Protein AF-A0A9W7YCB4-F1 (afdb_monomer_lite)

pLDDT: mean 79.57, std 17.49, range [31.25, 96.56]

Foldseek 3Di:
DDDDDDDPPVPPVVVVVVVVVVVVVVVVVVVVVVVVVVVVVVVVLVVVLLVLLVVLQCVLLVCVLVVLVVLLVVLPPDPDFFDPAADPSLVSSCPSLVVVLVVLVPDDDDPVCVVVSVVSNLSSLQSNLASNLVSLLVSLVVSLLVVVVVVVVVVVVVCVVVVPPDDDDDDPPDDDPSPDQRPQAAQCVPDTDPDSSLSSLSNSLNSLVVSQVVSVVSVYGHDPSSVSSVRNNDHPDD

Radius of gyration: 32.34 Å; chains: 1; bounding box: 98×33×112 Å

Secondary structure (DSSP, 8-state):
-PPP---STHHHHHHHHHHHHHHHHHHHHHHHHHHHHHHHHHHHHHHHHHHHHHHHHHHHHTTHHHHHHHHHHHHTT--PPPP-S--HHHHHHTHHHHHHHHHHHTS---HHHHHHHHHHHHHHHHHHHHHHHHHHHHHHHHHHHHHHHHHHHHHHHHHHHH-SS--------S---S-PPPPPPP--SSS---SHHHHHHHHHHHHHHHHHHHHHHTTPPPPTTHHHHHTTSSPP--

Sequence (238 aa):
MPPALGADGESADAVAAASADFRGAMLHSMEAAVDQAWAPLADAANGAVDYLATTIVTASCSSLASQLRRTTSQFRHTNREPPTTPSPFVAKLFALLAAAETRVGDMQCSDDARDFVRATRLRLRASVCADVSREMARACSEALSTISKTEASLLRLRRTRTGGTGGGSDAAARGVPDDLPVPAGVDLRGAAPTADNDKIRRQVWLDVAETARIIAEHGAQPHHEFAAFEQLIAPLGT

Structure (mmCIF, N/CA/C/O backbone):
data_AF-A0A9W7YCB4-F1
#
_entry.id   AF-A0A9W7YCB4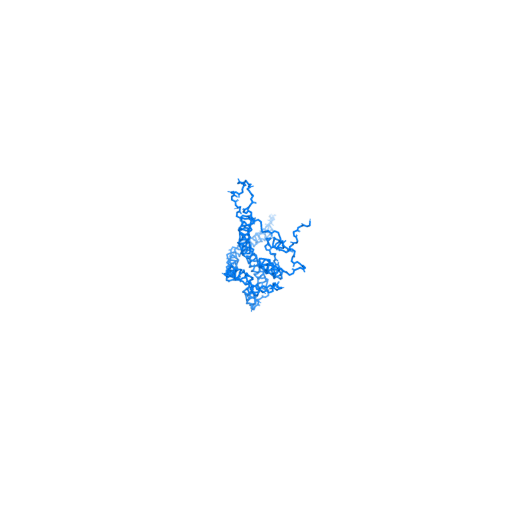-F1
#
loop_
_atom_site.group_PDB
_atom_site.id
_atom_site.type_symbol
_atom_site.label_atom_id
_atom_site.label_alt_id
_atom_site.label_comp_id
_atom_site.label_asym_id
_atom_site.label_entity_id
_atom_site.label_seq_id
_atom_site.pdbx_PDB_ins_code
_atom_site.Cartn_x
_atom_site.Cartn_y
_atom_site.Cartn_z
_atom_site.occupancy
_atom_site.B_iso_or_equiv
_atom_site.auth_seq_id
_atom_site.auth_comp_id
_atom_site.auth_asym_id
_atom_site.auth_atom_id
_atom_site.pdbx_PDB_model_num
ATOM 1 N N . MET A 1 1 ? 74.260 -4.533 -60.569 1.00 46.66 1 MET A N 1
ATOM 2 C CA . MET A 1 1 ? 73.325 -5.094 -59.573 1.00 46.66 1 MET A CA 1
ATOM 3 C C . MET A 1 1 ? 72.481 -3.954 -59.032 1.00 46.66 1 MET A C 1
ATOM 5 O O . MET A 1 1 ? 73.076 -3.055 -58.450 1.00 46.66 1 MET A O 1
ATOM 9 N N . PRO A 1 2 ? 71.163 -3.912 -59.279 1.00 43.56 2 PRO A N 1
ATOM 10 C CA . PRO A 1 2 ? 70.299 -2.946 -58.611 1.00 43.56 2 PRO A CA 1
ATOM 11 C C . PRO A 1 2 ? 69.998 -3.413 -57.173 1.00 43.56 2 PRO A C 1
ATOM 13 O O . PRO A 1 2 ? 69.961 -4.625 -56.936 1.00 43.56 2 PRO A O 1
ATOM 16 N N . PRO A 1 3 ? 69.814 -2.491 -56.211 1.00 54.72 3 PRO A N 1
ATOM 17 C CA . PRO A 1 3 ? 69.434 -2.844 -54.850 1.00 54.72 3 PRO A CA 1
ATOM 18 C C . PRO A 1 3 ? 67.966 -3.283 -54.818 1.00 54.72 3 PRO A C 1
ATOM 20 O O . PRO A 1 3 ? 67.114 -2.711 -55.498 1.00 54.72 3 PRO A O 1
ATOM 23 N N . ALA A 1 4 ? 67.693 -4.328 -54.042 1.00 55.31 4 ALA A N 1
ATOM 24 C CA . ALA A 1 4 ? 66.359 -4.861 -53.826 1.00 55.31 4 ALA A CA 1
ATOM 25 C C . ALA A 1 4 ? 65.509 -3.857 -53.031 1.00 55.31 4 ALA A C 1
ATOM 27 O O . ALA A 1 4 ? 65.872 -3.474 -51.920 1.00 55.31 4 ALA A O 1
ATOM 28 N N . LEU A 1 5 ? 64.379 -3.454 -53.614 1.00 49.50 5 LEU A N 1
ATOM 29 C CA . LEU A 1 5 ? 63.279 -2.784 -52.925 1.00 49.50 5 LEU A CA 1
ATOM 30 C C . LEU A 1 5 ? 62.664 -3.781 -51.939 1.00 49.50 5 LEU A C 1
ATOM 32 O O . LEU A 1 5 ? 61.917 -4.677 -52.327 1.00 49.50 5 LEU A O 1
ATOM 36 N N . GLY A 1 6 ? 63.055 -3.664 -50.675 1.00 58.34 6 GLY A N 1
ATOM 37 C CA . GLY A 1 6 ? 62.417 -4.341 -49.558 1.00 58.34 6 GLY A CA 1
ATOM 38 C C . GLY A 1 6 ? 61.514 -3.375 -48.797 1.00 58.34 6 GLY A C 1
ATOM 39 O O . GLY A 1 6 ? 61.888 -2.222 -48.603 1.00 58.34 6 GLY A O 1
ATOM 40 N N . ALA A 1 7 ? 60.395 -3.920 -48.315 1.00 56.25 7 ALA A N 1
ATOM 41 C CA . ALA A 1 7 ? 59.525 -3.395 -47.258 1.00 56.25 7 ALA A CA 1
ATOM 42 C C . ALA A 1 7 ? 58.432 -2.372 -47.640 1.00 56.25 7 ALA A C 1
ATOM 44 O O . ALA A 1 7 ? 58.443 -1.247 -47.164 1.00 56.25 7 ALA A O 1
ATOM 45 N N . ASP A 1 8 ? 57.398 -2.824 -48.363 1.00 56.69 8 ASP A N 1
ATOM 46 C CA . ASP A 1 8 ? 56.079 -2.148 -48.394 1.00 56.69 8 ASP A CA 1
ATOM 47 C C . ASP A 1 8 ? 54.996 -2.885 -47.565 1.00 56.69 8 ASP A C 1
ATOM 49 O O . ASP A 1 8 ? 53.874 -2.400 -47.415 1.00 56.69 8 ASP A O 1
ATOM 53 N N . GLY A 1 9 ? 55.318 -4.048 -46.981 1.00 55.28 9 GLY A N 1
ATOM 54 C CA . GLY A 1 9 ? 54.354 -4.896 -46.259 1.00 55.28 9 GLY A CA 1
ATOM 55 C C . GLY A 1 9 ? 54.002 -4.443 -44.836 1.00 55.28 9 GLY A C 1
ATOM 56 O O . GLY A 1 9 ? 52.930 -4.772 -44.347 1.00 55.28 9 GLY A O 1
ATOM 57 N N . GLU A 1 10 ? 54.858 -3.655 -44.181 1.00 54.06 10 GLU A N 1
ATOM 58 C CA . GLU A 1 10 ? 54.668 -3.229 -42.779 1.00 54.06 10 GLU A CA 1
ATOM 59 C C . GLU A 1 10 ? 53.627 -2.102 -42.625 1.00 54.06 10 GLU A C 1
ATOM 61 O O . GLU A 1 10 ? 53.112 -1.856 -41.536 1.00 54.06 10 GLU A O 1
ATOM 66 N N . SER A 1 11 ? 53.279 -1.425 -43.725 1.00 63.56 11 SER A N 1
ATOM 67 C CA . SER A 1 11 ? 52.386 -0.261 -43.702 1.00 63.56 11 SER A CA 1
ATOM 68 C C . SER A 1 11 ? 50.898 -0.628 -43.692 1.00 63.56 11 SER A C 1
ATOM 70 O O . SER A 1 11 ? 50.099 0.068 -43.067 1.00 63.56 11 SER A O 1
ATOM 72 N N . ALA A 1 12 ? 50.508 -1.728 -44.343 1.00 69.06 12 ALA A N 1
ATOM 73 C CA . ALA A 1 12 ? 49.102 -2.105 -44.488 1.00 69.06 12 ALA A CA 1
ATOM 74 C C . ALA A 1 12 ? 48.510 -2.657 -43.180 1.00 69.06 12 ALA A C 1
ATOM 76 O O . ALA A 1 12 ? 47.414 -2.254 -42.783 1.00 69.06 12 ALA A O 1
ATOM 77 N N . ASP A 1 13 ? 49.259 -3.509 -42.477 1.00 74.81 13 ASP A N 1
ATOM 78 C CA . ASP A 1 13 ? 48.830 -4.087 -41.198 1.00 74.81 13 ASP A CA 1
ATOM 79 C C . ASP A 1 13 ? 48.764 -3.024 -40.089 1.00 74.81 13 ASP A C 1
ATOM 81 O O . ASP A 1 13 ? 47.818 -3.007 -39.299 1.00 74.81 13 ASP A O 1
ATOM 85 N N . ALA A 1 14 ? 49.699 -2.066 -40.080 1.00 73.94 14 ALA A N 1
ATOM 86 C CA . ALA A 1 14 ? 49.683 -0.940 -39.146 1.00 73.94 14 ALA A CA 1
ATOM 87 C C . ALA A 1 14 ? 48.479 -0.005 -39.371 1.00 73.94 14 ALA A C 1
ATOM 89 O O . ALA A 1 14 ? 47.856 0.456 -38.412 1.00 73.94 14 ALA A O 1
ATOM 90 N N . VAL A 1 15 ? 48.104 0.247 -40.631 1.00 76.44 15 VAL A N 1
ATOM 91 C CA . VAL A 1 15 ? 46.920 1.053 -40.977 1.00 76.44 15 VAL A CA 1
ATOM 92 C C . VAL A 1 15 ? 45.623 0.319 -40.623 1.00 76.44 15 VAL A C 1
ATOM 94 O O . VAL A 1 15 ? 44.684 0.939 -40.116 1.00 76.44 15 VAL A O 1
ATOM 97 N N . ALA A 1 16 ? 45.561 -0.998 -40.837 1.00 79.19 16 ALA A N 1
ATOM 98 C CA . ALA A 1 16 ? 44.411 -1.811 -40.450 1.00 79.19 16 ALA A CA 1
ATOM 99 C C . ALA A 1 16 ? 44.218 -1.842 -38.923 1.00 79.19 16 ALA A C 1
ATOM 101 O O . ALA A 1 16 ? 43.091 -1.661 -38.452 1.00 79.19 16 ALA A O 1
ATOM 102 N N . ALA A 1 17 ? 45.307 -1.992 -38.160 1.00 80.44 17 ALA A N 1
ATOM 103 C CA . ALA A 1 17 ? 45.295 -1.933 -36.699 1.00 80.44 17 ALA A CA 1
ATOM 104 C C . ALA A 1 17 ? 44.841 -0.554 -36.190 1.00 80.44 17 ALA A C 1
ATOM 106 O O . ALA A 1 17 ? 43.879 -0.469 -35.432 1.00 80.44 17 ALA A O 1
ATOM 107 N N . ALA A 1 18 ? 45.419 0.537 -36.705 1.00 80.88 18 ALA A N 1
ATOM 108 C CA . ALA A 1 18 ? 45.024 1.897 -36.324 1.00 80.88 18 ALA A CA 1
ATOM 109 C C . ALA A 1 18 ? 43.550 2.212 -36.662 1.00 80.88 18 ALA A C 1
ATOM 111 O O . ALA A 1 18 ? 42.858 2.899 -35.910 1.00 80.88 18 ALA A O 1
ATOM 112 N N . SER A 1 19 ? 43.037 1.685 -37.780 1.00 87.19 19 SER A N 1
ATOM 113 C CA . SER A 1 19 ? 41.622 1.801 -38.154 1.00 87.19 19 SER A CA 1
ATOM 114 C C . SER A 1 19 ? 40.696 0.994 -37.235 1.00 87.19 19 SER A C 1
ATOM 116 O O . SER A 1 19 ? 39.557 1.404 -36.989 1.00 87.19 19 SER A O 1
ATOM 118 N N . ALA A 1 20 ? 41.140 -0.166 -36.749 1.00 87.38 20 ALA A N 1
ATOM 119 C CA . ALA A 1 20 ? 40.396 -0.954 -35.770 1.00 87.38 20 ALA A CA 1
ATOM 120 C C . ALA A 1 20 ? 40.357 -0.246 -34.406 1.00 87.38 20 ALA A C 1
ATOM 122 O O . ALA A 1 20 ? 39.274 -0.097 -33.841 1.00 87.38 20 ALA A O 1
ATOM 123 N N . ASP A 1 21 ? 41.492 0.285 -33.949 1.00 90.62 21 ASP A N 1
ATOM 124 C CA . ASP A 1 21 ? 41.605 1.022 -32.685 1.00 90.62 21 ASP A CA 1
ATOM 125 C C . ASP A 1 21 ? 40.744 2.289 -32.687 1.00 90.62 21 ASP A C 1
ATOM 127 O O . ASP A 1 21 ? 40.000 2.546 -31.739 1.00 90.62 2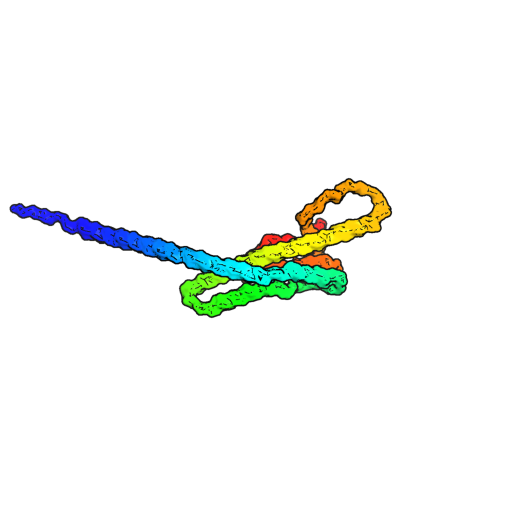1 ASP A O 1
ATOM 131 N N . PHE A 1 22 ? 40.764 3.052 -33.786 1.00 90.31 22 PHE A N 1
ATOM 132 C CA . PHE A 1 22 ? 39.915 4.234 -33.935 1.00 90.31 22 PHE A CA 1
ATOM 133 C C . PHE A 1 22 ? 38.421 3.886 -33.889 1.00 90.31 22 PHE A C 1
ATOM 135 O O . PHE A 1 22 ? 37.649 4.564 -33.211 1.00 90.31 22 PHE A O 1
ATOM 142 N N . ARG A 1 23 ? 38.001 2.810 -34.570 1.00 92.38 23 ARG A N 1
ATOM 143 C CA . ARG A 1 23 ? 36.605 2.343 -34.527 1.00 92.38 23 ARG A CA 1
ATOM 144 C C . ARG A 1 23 ? 36.204 1.895 -33.125 1.00 92.38 23 ARG A C 1
ATOM 146 O O . ARG A 1 23 ? 35.116 2.249 -32.682 1.00 92.38 23 ARG A O 1
ATOM 153 N N . GLY A 1 24 ? 37.076 1.174 -32.420 1.00 92.38 24 GLY A N 1
ATOM 154 C CA . GLY A 1 24 ? 36.847 0.774 -31.031 1.00 92.38 24 GLY A CA 1
ATOM 155 C C . GLY A 1 24 ? 36.679 1.978 -30.102 1.00 92.38 24 GLY A C 1
ATOM 156 O O . GLY A 1 24 ? 35.702 2.049 -29.359 1.00 92.38 24 GLY A O 1
ATOM 157 N N . ALA A 1 25 ? 37.573 2.965 -30.208 1.00 92.44 25 ALA A N 1
ATOM 158 C CA . ALA A 1 25 ? 37.501 4.201 -29.432 1.00 92.44 25 ALA A CA 1
ATOM 159 C C . ALA A 1 25 ? 36.238 5.022 -29.748 1.00 92.44 25 ALA A C 1
ATOM 161 O O . ALA A 1 25 ? 35.602 5.556 -28.839 1.00 92.44 25 ALA A O 1
ATOM 162 N N . MET A 1 26 ? 35.843 5.092 -31.023 1.00 93.75 26 MET A N 1
ATOM 163 C CA . MET A 1 26 ? 34.621 5.779 -31.443 1.00 93.75 26 MET A CA 1
ATOM 164 C C . MET A 1 26 ? 33.368 5.089 -30.893 1.00 93.75 26 MET A C 1
ATOM 166 O O . MET A 1 26 ? 32.495 5.775 -30.370 1.00 93.75 26 MET A O 1
ATOM 170 N N . LEU A 1 27 ? 33.291 3.754 -30.951 1.00 94.06 27 LEU A N 1
ATOM 171 C CA . LEU A 1 27 ? 32.167 2.997 -30.390 1.00 94.06 27 LEU A CA 1
ATOM 172 C C . LEU A 1 27 ? 32.057 3.188 -28.875 1.00 94.06 27 LEU A C 1
ATOM 174 O O . LEU A 1 27 ? 30.985 3.548 -28.404 1.00 94.06 27 LEU A O 1
ATOM 178 N N . HIS A 1 28 ? 33.164 3.075 -28.134 1.00 93.06 28 HIS A N 1
ATOM 179 C CA . HIS A 1 28 ? 33.176 3.364 -26.693 1.00 93.06 28 HIS A CA 1
ATOM 180 C C . HIS A 1 28 ? 32.738 4.802 -26.383 1.00 93.06 28 HIS A C 1
ATOM 182 O O . HIS A 1 28 ? 31.984 5.036 -25.442 1.00 93.06 28 HIS A O 1
ATOM 188 N N . SER A 1 29 ? 33.183 5.782 -27.177 1.00 94.69 29 SER A N 1
ATOM 189 C CA . SER A 1 29 ? 32.761 7.176 -27.002 1.00 94.69 29 SER A CA 1
ATOM 190 C C . SER A 1 29 ? 31.273 7.376 -27.295 1.00 94.69 29 SER A C 1
ATOM 192 O O . SER A 1 29 ? 30.642 8.213 -26.653 1.00 94.69 29 SER A O 1
ATOM 194 N N . MET A 1 30 ? 30.718 6.654 -28.270 1.00 93.31 30 MET A N 1
ATOM 195 C CA . MET A 1 30 ? 29.295 6.711 -28.600 1.00 93.31 30 MET A CA 1
ATOM 196 C C . MET A 1 30 ? 28.446 6.035 -27.523 1.00 93.31 30 MET A C 1
ATOM 198 O O . MET A 1 30 ? 27.445 6.612 -27.114 1.00 93.31 30 MET A O 1
ATOM 202 N N . GLU A 1 31 ? 28.861 4.869 -27.027 1.00 92.44 31 GLU A N 1
ATOM 203 C CA . GLU A 1 31 ? 28.221 4.182 -25.897 1.00 92.44 31 GLU A CA 1
ATOM 204 C C . GLU A 1 31 ? 28.203 5.080 -24.657 1.00 92.44 31 GLU A C 1
ATOM 206 O O . GLU A 1 31 ? 27.137 5.340 -24.104 1.00 92.44 31 GLU A O 1
ATOM 211 N N . ALA A 1 32 ? 29.344 5.683 -24.304 1.00 91.44 32 ALA A N 1
ATOM 212 C CA . ALA A 1 32 ? 29.426 6.618 -23.185 1.00 91.44 32 ALA A CA 1
ATOM 213 C C . ALA A 1 32 ? 28.510 7.844 -23.362 1.00 91.44 32 ALA A C 1
ATOM 215 O O . ALA A 1 32 ? 27.893 8.303 -22.401 1.00 91.44 32 ALA A O 1
ATOM 216 N N . ALA A 1 33 ? 28.393 8.374 -24.585 1.00 92.12 33 ALA A N 1
ATOM 217 C CA . ALA A 1 33 ? 27.496 9.491 -24.874 1.00 92.12 33 ALA A CA 1
ATOM 218 C C . ALA A 1 33 ? 26.014 9.093 -24.758 1.00 92.12 33 ALA A C 1
ATOM 220 O O . ALA A 1 33 ? 25.208 9.880 -24.258 1.00 92.12 33 ALA A O 1
ATOM 221 N N . VAL A 1 34 ? 25.655 7.879 -25.189 1.00 91.56 34 VAL A N 1
ATOM 222 C CA . VAL A 1 34 ? 24.300 7.332 -25.035 1.00 91.56 34 VAL A CA 1
ATOM 223 C C . VAL A 1 34 ? 23.974 7.122 -23.558 1.00 91.56 34 VAL A C 1
ATOM 225 O O . VAL A 1 34 ? 22.925 7.581 -23.112 1.00 91.56 34 VAL A O 1
ATOM 228 N N . ASP A 1 35 ? 24.877 6.527 -22.781 1.00 87.25 35 ASP A N 1
ATOM 229 C CA . ASP A 1 35 ? 24.691 6.315 -21.341 1.00 87.25 35 ASP A CA 1
ATOM 230 C C . ASP A 1 35 ? 24.531 7.642 -20.590 1.00 87.25 35 ASP A C 1
ATOM 232 O O . ASP A 1 35 ? 23.622 7.804 -19.768 1.00 87.25 35 ASP A O 1
ATOM 236 N N . GLN A 1 36 ? 25.368 8.632 -20.916 1.00 90.81 36 GLN A N 1
ATOM 237 C CA . GLN A 1 36 ? 25.292 9.962 -20.318 1.00 90.81 36 GLN A CA 1
ATOM 238 C C . GLN A 1 36 ? 23.984 10.686 -20.671 1.00 90.81 36 GLN A C 1
ATOM 240 O O . GLN A 1 36 ? 23.452 11.428 -19.844 1.00 90.81 36 GLN A O 1
ATOM 245 N N . ALA A 1 37 ? 23.446 10.466 -21.873 1.00 89.94 37 ALA A N 1
ATOM 246 C CA . ALA A 1 37 ? 22.154 11.010 -22.286 1.00 89.94 37 ALA A CA 1
ATOM 247 C C . ALA A 1 37 ? 20.962 10.247 -21.678 1.00 89.94 37 ALA A C 1
ATOM 249 O O . ALA A 1 37 ? 19.911 10.845 -21.439 1.00 89.94 37 ALA A O 1
ATOM 250 N N . TRP A 1 38 ? 21.112 8.946 -21.414 1.00 89.44 38 TRP A N 1
ATOM 251 C CA . TRP A 1 38 ? 20.051 8.089 -20.886 1.00 89.44 38 TRP A CA 1
ATOM 252 C C . TRP A 1 38 ? 19.841 8.251 -19.379 1.00 89.44 38 TRP A C 1
ATOM 254 O O . TRP A 1 38 ? 18.698 8.233 -18.920 1.00 89.44 38 TRP A O 1
ATOM 264 N N . ALA A 1 39 ? 20.913 8.454 -18.606 1.00 87.00 39 ALA A N 1
ATOM 265 C CA . ALA A 1 39 ? 20.830 8.535 -17.146 1.00 87.00 39 ALA A CA 1
ATOM 266 C C . ALA A 1 39 ? 19.796 9.570 -16.634 1.00 87.00 39 ALA A C 1
ATOM 268 O O . ALA A 1 39 ? 18.934 9.186 -15.841 1.00 87.00 39 ALA A O 1
ATOM 269 N N . PRO A 1 40 ? 19.749 10.824 -17.136 1.00 92.88 40 PRO A N 1
ATOM 270 C CA . PRO A 1 40 ? 18.742 11.795 -16.700 1.00 92.88 40 PRO A CA 1
ATOM 271 C C . PRO A 1 40 ? 17.303 11.379 -17.025 1.00 92.88 40 PRO A C 1
ATOM 273 O O . PRO A 1 40 ? 16.378 11.710 -16.283 1.00 92.88 40 PRO A O 1
ATOM 276 N N . LEU A 1 41 ? 17.093 10.662 -18.134 1.00 87.06 41 LEU A N 1
ATOM 277 C CA . LEU A 1 41 ? 15.770 10.178 -18.524 1.00 87.06 41 LEU A CA 1
ATOM 278 C C . LEU A 1 41 ? 15.316 9.032 -17.615 1.00 87.06 41 LEU A C 1
ATOM 280 O O . LEU A 1 41 ? 14.163 9.013 -17.183 1.00 87.06 41 LEU A O 1
ATOM 284 N N . ALA A 1 42 ? 16.225 8.111 -17.291 1.00 86.25 42 ALA A N 1
ATOM 285 C CA . ALA A 1 42 ? 15.968 7.046 -16.330 1.00 86.25 42 ALA A CA 1
ATOM 286 C C . ALA A 1 42 ? 15.639 7.621 -14.942 1.00 86.25 42 ALA A C 1
ATOM 288 O O . ALA A 1 42 ? 14.663 7.201 -14.317 1.00 86.25 42 ALA A O 1
ATOM 289 N N . ASP A 1 43 ? 16.387 8.628 -14.490 1.00 89.00 43 ASP A N 1
ATOM 290 C CA . ASP A 1 43 ? 16.135 9.319 -13.223 1.00 89.00 43 ASP A CA 1
ATOM 291 C C . ASP A 1 43 ? 14.785 10.041 -13.218 1.00 89.00 43 ASP A C 1
ATOM 293 O O . ASP A 1 43 ? 14.016 9.907 -12.264 1.00 89.00 43 ASP A O 1
ATOM 297 N N . ALA A 1 44 ? 14.442 10.746 -14.299 1.00 91.38 44 ALA A N 1
ATOM 298 C CA . ALA A 1 44 ? 13.145 11.405 -14.432 1.00 91.38 44 ALA A CA 1
ATOM 299 C C . ALA A 1 44 ? 11.983 10.398 -14.425 1.00 91.38 44 ALA A C 1
ATOM 301 O O . ALA A 1 44 ? 10.967 10.629 -13.765 1.00 91.38 44 ALA A O 1
ATOM 302 N N . ALA A 1 45 ? 12.134 9.262 -15.114 1.00 88.25 45 ALA A N 1
ATOM 303 C CA . ALA A 1 45 ? 11.141 8.193 -15.114 1.00 88.25 45 ALA A CA 1
ATOM 304 C C . ALA A 1 45 ? 10.958 7.600 -13.710 1.00 88.25 45 ALA A C 1
ATOM 306 O O . ALA A 1 45 ? 9.829 7.446 -13.243 1.00 88.25 45 ALA A O 1
ATOM 307 N N . ASN A 1 46 ? 12.057 7.328 -13.008 1.00 88.94 46 ASN A N 1
ATOM 308 C CA . ASN A 1 46 ? 12.030 6.850 -11.630 1.00 88.94 46 ASN A CA 1
ATOM 309 C C . ASN A 1 46 ? 11.353 7.864 -10.694 1.00 88.94 46 ASN A C 1
ATOM 311 O O . ASN A 1 46 ? 10.457 7.491 -9.938 1.00 88.94 46 ASN A O 1
ATOM 315 N N . GLY A 1 47 ? 11.700 9.148 -10.808 1.00 92.69 47 GLY A N 1
ATOM 316 C CA . GLY A 1 47 ? 11.080 10.223 -10.034 1.00 92.69 47 GLY A CA 1
ATOM 317 C C . GLY A 1 47 ? 9.579 10.367 -10.302 1.00 92.69 47 GLY A C 1
ATOM 318 O O . GLY A 1 47 ? 8.808 10.607 -9.374 1.00 92.69 47 GLY A O 1
ATOM 319 N N . ALA A 1 48 ? 9.131 10.158 -11.543 1.00 92.31 48 ALA A N 1
ATOM 320 C CA . ALA A 1 48 ? 7.709 10.168 -11.882 1.00 92.31 48 ALA A CA 1
ATOM 321 C C . ALA A 1 48 ? 6.945 9.006 -11.223 1.00 92.31 48 ALA A C 1
ATOM 323 O O . ALA A 1 48 ? 5.828 9.201 -10.737 1.00 92.31 48 ALA A O 1
ATOM 324 N N . VAL A 1 49 ? 7.547 7.813 -11.166 1.00 92.31 49 VAL A N 1
ATOM 325 C CA . VAL A 1 49 ? 6.965 6.653 -10.471 1.00 92.31 49 VAL A CA 1
ATOM 326 C C . VAL A 1 49 ? 6.868 6.911 -8.971 1.00 92.31 49 VAL A C 1
ATOM 328 O O . VAL A 1 49 ? 5.814 6.665 -8.385 1.00 92.31 49 VAL A O 1
ATOM 331 N N . ASP A 1 50 ? 7.921 7.455 -8.364 1.00 93.50 50 ASP A N 1
ATOM 332 C CA . ASP A 1 50 ? 7.951 7.747 -6.929 1.00 93.50 50 ASP A CA 1
ATOM 333 C C . ASP A 1 50 ? 6.937 8.849 -6.561 1.00 93.50 50 ASP A C 1
ATOM 335 O O . ASP A 1 50 ? 6.221 8.751 -5.558 1.00 93.50 50 ASP A O 1
ATOM 339 N N . TYR A 1 51 ? 6.790 9.869 -7.415 1.00 95.25 51 TYR A N 1
ATOM 340 C CA . TYR A 1 51 ? 5.759 10.899 -7.273 1.00 95.25 51 TYR A CA 1
ATOM 341 C C . TYR A 1 51 ? 4.341 10.317 -7.368 1.00 95.25 51 TYR A C 1
ATOM 343 O O . TYR A 1 51 ? 3.472 10.639 -6.548 1.00 95.25 51 TYR A O 1
ATOM 351 N N . LEU A 1 52 ? 4.096 9.436 -8.344 1.00 94.81 52 LEU A N 1
ATOM 352 C CA . LEU A 1 52 ? 2.808 8.764 -8.506 1.00 94.81 52 LEU A CA 1
ATOM 353 C C . LEU A 1 52 ? 2.487 7.885 -7.292 1.00 94.81 52 LEU A C 1
ATOM 355 O O . LEU A 1 52 ? 1.372 7.955 -6.774 1.00 94.81 52 LEU A O 1
ATOM 359 N N . ALA A 1 53 ? 3.460 7.107 -6.809 1.00 95.81 53 ALA A N 1
ATOM 360 C CA . ALA A 1 53 ? 3.308 6.278 -5.620 1.00 95.81 53 ALA A CA 1
ATOM 361 C C . ALA A 1 53 ? 2.945 7.129 -4.396 1.00 95.81 53 ALA A C 1
ATOM 363 O O . ALA A 1 53 ? 1.926 6.880 -3.752 1.00 95.81 53 ALA A O 1
ATOM 364 N N . THR A 1 54 ? 3.698 8.204 -4.150 1.00 96.31 54 THR A N 1
ATOM 365 C CA . THR A 1 54 ? 3.446 9.149 -3.050 1.00 96.31 54 THR A CA 1
ATOM 366 C C . THR A 1 54 ? 2.044 9.751 -3.132 1.00 96.31 54 THR A C 1
ATOM 368 O O . THR A 1 54 ? 1.338 9.851 -2.127 1.00 96.31 54 THR A O 1
ATOM 371 N N . THR A 1 55 ? 1.603 10.122 -4.335 1.00 96.56 55 THR A N 1
ATOM 372 C CA . THR A 1 55 ? 0.266 10.684 -4.569 1.00 96.56 55 THR A CA 1
ATOM 373 C C . THR A 1 55 ? -0.830 9.662 -4.269 1.00 96.56 55 THR A C 1
ATOM 375 O O . THR A 1 55 ? -1.798 9.983 -3.576 1.00 96.56 55 THR A O 1
ATOM 378 N N . ILE A 1 56 ? -0.671 8.420 -4.741 1.00 95.94 56 ILE A N 1
ATOM 379 C CA . ILE A 1 56 ? -1.607 7.320 -4.475 1.00 95.94 56 ILE A CA 1
ATOM 380 C C . ILE A 1 56 ? -1.696 7.045 -2.975 1.00 95.94 56 ILE A C 1
ATOM 382 O O . ILE A 1 56 ? -2.805 6.982 -2.443 1.00 95.94 56 ILE A O 1
ATOM 386 N N . VAL A 1 57 ? -0.558 6.920 -2.289 1.00 96.12 57 VAL A N 1
ATOM 387 C CA . VAL A 1 57 ? -0.499 6.660 -0.843 1.00 96.12 57 VAL A CA 1
ATOM 388 C C . VAL A 1 57 ? -1.166 7.796 -0.076 1.00 96.12 57 VAL A C 1
ATOM 390 O O . VAL A 1 57 ? -2.058 7.548 0.731 1.00 96.12 57 VAL A O 1
ATOM 393 N N . THR A 1 58 ? -0.810 9.047 -0.374 1.00 95.69 58 THR A N 1
ATOM 394 C CA . THR A 1 58 ? -1.377 10.226 0.297 1.00 95.69 58 THR A CA 1
ATOM 395 C C . THR A 1 58 ? -2.895 10.270 0.142 1.00 95.69 58 THR A C 1
ATOM 397 O O . THR A 1 58 ? -3.618 10.449 1.122 1.00 95.69 58 THR A O 1
ATOM 400 N N . ALA A 1 59 ? -3.402 10.062 -1.075 1.00 94.69 59 ALA A N 1
ATOM 401 C CA . ALA A 1 59 ? -4.836 10.064 -1.332 1.00 94.69 59 ALA A CA 1
ATOM 402 C C . ALA A 1 59 ? -5.548 8.901 -0.617 1.00 94.69 59 ALA A C 1
ATOM 404 O O . ALA A 1 59 ? -6.575 9.118 0.033 1.00 94.69 59 ALA A O 1
ATOM 405 N N . SER A 1 60 ? -4.977 7.696 -0.677 1.00 93.12 60 SER A N 1
ATOM 406 C CA . SER A 1 60 ? -5.560 6.472 -0.108 1.00 93.12 60 SER A CA 1
ATOM 407 C C . SER A 1 60 ? -5.583 6.496 1.424 1.00 93.12 60 SER A C 1
ATOM 409 O O . SER A 1 60 ? -6.593 6.149 2.041 1.00 93.12 60 SER A O 1
ATOM 411 N N . CYS A 1 61 ? -4.508 6.980 2.048 1.00 93.88 61 CYS A N 1
ATOM 412 C CA . CYS A 1 61 ? -4.330 6.996 3.500 1.00 93.88 61 CYS A CA 1
ATOM 413 C C . CYS A 1 61 ? -4.852 8.276 4.176 1.00 93.88 61 CYS A C 1
ATOM 415 O O . CYS A 1 61 ? -4.970 8.304 5.399 1.00 93.88 61 CYS A O 1
ATOM 417 N N . SER A 1 62 ? -5.243 9.309 3.419 1.00 92.31 62 SER A N 1
ATOM 418 C CA . SER A 1 62 ? -5.721 10.603 3.953 1.00 92.31 62 SER A CA 1
ATOM 419 C C . SER A 1 62 ? -6.834 10.496 5.006 1.00 92.31 62 SER A C 1
ATOM 421 O O . SER A 1 62 ? -6.938 11.337 5.899 1.00 92.31 62 SER A O 1
ATOM 423 N N . SER A 1 63 ? -7.671 9.457 4.924 1.00 89.94 63 SER A N 1
ATOM 424 C CA . SER A 1 63 ? -8.797 9.232 5.841 1.00 89.94 63 SER A CA 1
ATOM 425 C C . SER A 1 63 ? -8.585 8.087 6.833 1.00 89.94 63 SER A C 1
ATOM 427 O O . SER A 1 63 ? -9.467 7.828 7.654 1.00 89.94 63 SER A O 1
ATOM 429 N N . LEU A 1 64 ? -7.426 7.428 6.807 1.00 90.88 64 LEU A N 1
ATOM 430 C CA . LEU A 1 64 ? -7.142 6.206 7.559 1.00 90.88 64 LEU A CA 1
ATOM 431 C C . LEU A 1 64 ? -7.372 6.377 9.069 1.00 90.88 64 LEU A C 1
ATOM 433 O O . LEU A 1 64 ? -8.159 5.647 9.674 1.00 90.88 64 LEU A O 1
ATOM 437 N N . ALA A 1 65 ? -6.778 7.411 9.670 1.00 86.19 65 ALA A N 1
ATOM 438 C CA . ALA A 1 65 ? -6.957 7.705 11.091 1.00 86.19 65 ALA A CA 1
ATOM 439 C C . ALA A 1 65 ? -8.428 7.992 11.451 1.00 86.19 65 ALA A C 1
ATOM 441 O O . ALA A 1 65 ? -8.922 7.576 12.501 1.00 86.19 65 ALA A O 1
ATOM 442 N N . SER A 1 66 ? -9.165 8.685 10.576 1.00 88.88 66 SER A N 1
ATOM 443 C CA . SER A 1 66 ? -10.593 8.947 10.784 1.00 88.88 66 SER A CA 1
ATOM 444 C C . SER A 1 66 ? -11.438 7.676 10.688 1.00 88.88 66 SER A C 1
ATOM 446 O O . SER A 1 66 ? -12.392 7.535 11.450 1.00 88.88 66 SER A O 1
ATOM 448 N N . GLN A 1 67 ? -11.099 6.748 9.792 1.00 90.19 67 GLN A N 1
ATOM 449 C CA . GLN A 1 67 ? -11.800 5.468 9.657 1.00 90.19 67 GLN A CA 1
ATOM 450 C C . GLN A 1 67 ? -11.573 4.583 10.880 1.00 90.19 67 GLN A C 1
ATOM 452 O O . GLN A 1 67 ? -12.543 4.082 11.445 1.00 90.19 67 GLN A O 1
ATOM 457 N N . LEU A 1 68 ? -10.338 4.497 11.382 1.00 87.50 68 LEU A N 1
ATOM 458 C CA . LEU A 1 68 ? -10.053 3.775 12.626 1.00 87.50 68 LEU A CA 1
ATOM 459 C C . LEU A 1 68 ? -10.821 4.366 13.819 1.00 87.50 68 LEU A C 1
ATOM 461 O O . LEU A 1 68 ? -11.389 3.626 14.620 1.00 87.50 68 LEU A O 1
ATOM 465 N N . ARG A 1 69 ? -10.943 5.699 13.909 1.00 86.06 69 ARG A N 1
ATOM 466 C CA . ARG A 1 69 ? -11.799 6.350 14.923 1.00 86.06 69 ARG A CA 1
ATOM 467 C C . ARG A 1 69 ? -13.289 6.042 14.741 1.00 86.06 69 ARG A C 1
ATOM 469 O O . ARG A 1 69 ? -14.015 5.930 15.725 1.00 86.06 69 ARG A O 1
ATOM 476 N N . ARG A 1 70 ? -13.773 5.898 13.506 1.00 87.88 70 ARG A N 1
ATOM 477 C CA . ARG A 1 70 ? -15.158 5.463 13.260 1.00 87.88 70 ARG A CA 1
ATOM 478 C C . ARG A 1 70 ? -15.370 4.025 13.714 1.00 87.88 70 ARG A C 1
ATOM 480 O O . ARG A 1 70 ? -16.386 3.761 14.345 1.00 87.88 70 ARG A O 1
ATOM 487 N N . THR A 1 71 ? -14.403 3.139 13.485 1.00 84.88 71 THR A N 1
ATOM 488 C CA . THR A 1 71 ? -14.431 1.762 13.994 1.00 84.88 71 THR A CA 1
ATOM 489 C C . THR A 1 71 ? -14.554 1.731 15.516 1.00 84.88 71 THR A C 1
ATOM 491 O O . THR A 1 71 ? -15.393 1.003 16.046 1.00 84.88 71 THR A O 1
ATOM 494 N N . THR A 1 72 ? -13.794 2.564 16.238 1.00 84.50 72 THR A N 1
ATOM 495 C CA . THR A 1 72 ? -13.925 2.623 17.703 1.00 84.50 72 THR A CA 1
ATOM 496 C C . THR A 1 72 ? -15.312 3.100 18.132 1.00 84.50 72 THR A C 1
ATOM 498 O O . THR A 1 72 ? -15.938 2.475 18.986 1.00 84.50 72 THR A O 1
ATOM 501 N N . SER A 1 73 ? -15.841 4.149 17.495 1.00 84.31 73 SER A N 1
ATOM 502 C CA . SER A 1 73 ? -17.197 4.645 17.758 1.00 84.31 73 SER A CA 1
ATOM 503 C C . SER A 1 73 ? -18.294 3.642 17.393 1.00 84.31 73 SER A C 1
ATOM 505 O O . SER A 1 73 ? -19.365 3.681 17.990 1.00 84.31 73 SER A O 1
ATOM 507 N N . GLN A 1 74 ? -18.063 2.785 16.400 1.00 86.00 74 GLN A N 1
ATOM 508 C CA . GLN A 1 74 ? -19.052 1.842 15.894 1.00 86.00 74 GLN A CA 1
ATOM 509 C C . GLN A 1 74 ? -19.339 0.708 16.878 1.00 86.00 74 GLN A C 1
ATOM 511 O O . GLN A 1 74 ? -20.472 0.236 16.929 1.00 86.00 74 GLN A O 1
ATOM 516 N N . PHE A 1 75 ? -18.328 0.256 17.618 1.00 85.38 75 PHE A N 1
ATOM 517 C CA . PHE A 1 75 ? -18.476 -0.853 18.559 1.00 85.38 75 PHE A CA 1
ATOM 518 C C . PHE A 1 75 ? -18.667 -0.383 19.998 1.00 85.38 75 PHE A C 1
ATOM 520 O O . PHE A 1 75 ? -19.357 -1.052 20.763 1.00 85.38 75 PHE A O 1
ATOM 527 N N . ARG A 1 76 ? -18.125 0.783 20.358 1.00 83.75 76 ARG A N 1
ATOM 528 C CA . ARG A 1 76 ? -18.189 1.309 21.721 1.00 83.75 76 ARG A CA 1
ATOM 529 C C . ARG A 1 76 ? -19.614 1.662 22.145 1.00 83.75 76 ARG A C 1
ATOM 531 O O . ARG A 1 76 ? -20.276 2.473 21.508 1.00 83.75 76 ARG A O 1
ATOM 538 N N . HIS A 1 77 ? -20.042 1.100 23.272 1.00 81.06 77 HIS A N 1
ATOM 539 C CA . HIS A 1 77 ? -21.374 1.250 23.854 1.00 81.06 77 HIS A CA 1
ATOM 540 C C . HIS A 1 77 ? -22.498 0.829 22.902 1.00 81.06 77 HIS A C 1
ATOM 542 O O . HIS A 1 77 ? -23.590 1.396 22.928 1.00 81.06 77 HIS A O 1
ATOM 548 N N . THR A 1 78 ? -22.237 -0.174 22.059 1.00 82.19 78 THR A N 1
ATOM 549 C CA . THR A 1 78 ? -23.234 -0.702 21.126 1.00 82.19 78 THR A CA 1
ATOM 550 C C . THR A 1 78 ? -23.474 -2.190 21.349 1.00 82.19 78 THR A C 1
ATOM 552 O O . THR A 1 78 ? -22.556 -2.962 21.622 1.00 82.19 78 THR A O 1
ATOM 555 N N . ASN A 1 79 ? -24.714 -2.624 21.121 1.00 83.12 79 ASN A N 1
ATOM 556 C CA . ASN A 1 79 ? -25.073 -4.045 21.082 1.00 83.12 79 ASN A CA 1
ATOM 557 C C . ASN A 1 79 ? -24.736 -4.696 19.730 1.00 83.12 79 ASN A C 1
ATOM 559 O O . ASN A 1 79 ? -25.300 -5.733 19.395 1.00 83.12 79 ASN A O 1
ATOM 563 N N . ARG A 1 80 ? -23.859 -4.084 18.919 1.00 83.62 80 ARG A N 1
ATOM 564 C CA . ARG A 1 80 ? -23.476 -4.664 17.630 1.00 83.62 80 ARG A CA 1
ATOM 565 C C . ARG A 1 80 ? -22.754 -5.983 17.847 1.00 83.62 80 ARG A C 1
ATOM 567 O O . ARG A 1 80 ? -21.949 -6.122 18.777 1.00 83.62 80 ARG A O 1
ATOM 574 N N . GLU A 1 81 ? -23.040 -6.924 16.960 1.00 84.25 81 GLU A N 1
ATOM 575 C CA . GLU A 1 81 ? -22.328 -8.188 16.911 1.00 84.25 81 GLU A CA 1
ATOM 576 C C . GLU A 1 81 ? -20.844 -7.958 16.600 1.00 84.25 81 GLU A C 1
ATOM 578 O O . GLU A 1 81 ? -20.478 -6.961 15.965 1.00 84.25 81 GLU A O 1
ATOM 583 N N . PRO A 1 82 ? -19.970 -8.858 17.067 1.00 82.94 82 PRO A N 1
ATOM 584 C CA . PRO A 1 82 ? -18.565 -8.832 16.712 1.00 82.94 82 PRO A CA 1
ATOM 585 C C . PRO A 1 82 ? -18.321 -8.837 15.205 1.00 82.94 82 PRO A C 1
ATOM 587 O O . PRO A 1 82 ? -19.010 -9.548 14.474 1.00 82.94 82 PRO A O 1
ATOM 590 N N . PRO A 1 83 ? -17.301 -8.109 14.732 1.00 87.25 83 PRO A N 1
ATOM 591 C CA . PRO A 1 83 ? -16.971 -8.103 13.319 1.00 87.25 83 PRO A CA 1
ATOM 592 C C . PRO A 1 83 ? -16.445 -9.466 12.864 1.00 87.25 83 PRO A C 1
ATOM 594 O O . PRO A 1 83 ? -15.608 -10.089 13.524 1.00 87.25 83 PRO A O 1
ATOM 597 N N . THR A 1 84 ? -16.931 -9.919 11.713 1.00 87.31 84 THR A N 1
ATOM 598 C CA . THR A 1 84 ? -16.511 -11.166 11.054 1.00 87.31 84 THR A CA 1
ATOM 599 C C . THR A 1 84 ? -15.800 -10.921 9.729 1.00 87.31 84 THR A C 1
ATOM 601 O O . THR A 1 84 ? -15.111 -11.810 9.240 1.00 87.31 84 THR A O 1
ATOM 604 N N . THR A 1 85 ? -15.930 -9.719 9.170 1.00 89.69 85 THR A N 1
ATOM 605 C CA . THR A 1 85 ? -15.345 -9.328 7.887 1.00 89.69 85 THR A CA 1
ATOM 606 C C . THR A 1 85 ? -14.455 -8.095 8.040 1.00 89.69 85 THR A C 1
ATOM 608 O O . THR A 1 85 ? -14.738 -7.239 8.890 1.00 89.69 85 THR A O 1
ATOM 611 N N . PRO A 1 86 ? -13.412 -7.956 7.204 1.00 91.75 86 PRO A N 1
ATOM 612 C CA . PRO A 1 86 ? -12.650 -6.717 7.122 1.00 91.75 86 PRO A CA 1
ATOM 613 C C . PRO A 1 86 ? -13.555 -5.548 6.728 1.00 91.75 86 PRO A C 1
ATOM 615 O O . PRO A 1 86 ? -14.623 -5.713 6.126 1.00 91.75 86 PRO A O 1
ATOM 618 N N . SER A 1 87 ? -13.131 -4.346 7.091 1.00 91.81 87 SER A N 1
ATOM 619 C CA . SER A 1 87 ? -13.855 -3.131 6.778 1.00 91.81 87 SER A CA 1
ATOM 620 C C . SER A 1 87 ? -13.816 -2.877 5.267 1.00 91.81 87 SER A C 1
ATOM 622 O O . SER A 1 87 ? -12.796 -3.099 4.607 1.00 91.81 87 SER A O 1
ATOM 624 N N . PRO A 1 88 ? -14.895 -2.327 4.679 1.00 90.12 88 PRO A N 1
ATOM 625 C CA . PRO A 1 88 ? -14.925 -1.996 3.251 1.00 90.12 88 PRO A CA 1
ATOM 626 C C . PRO A 1 88 ? -13.919 -0.896 2.879 1.00 90.12 88 PRO A C 1
ATOM 628 O O . PRO A 1 88 ? -13.768 -0.552 1.708 1.00 90.12 88 PRO A O 1
ATOM 631 N N . PHE A 1 89 ? -13.269 -0.290 3.873 1.00 91.00 89 PHE A N 1
ATOM 632 C CA . PHE A 1 89 ? -12.215 0.686 3.679 1.00 91.00 89 PHE A CA 1
ATOM 633 C C . PHE A 1 89 ? -10.914 0.044 3.180 1.00 91.00 89 PHE A C 1
ATOM 635 O O . PHE A 1 89 ? -10.252 0.651 2.345 1.00 91.00 89 PHE A O 1
ATOM 642 N N . VAL A 1 90 ? -10.591 -1.188 3.592 1.00 92.00 90 VAL A N 1
ATOM 643 C CA . VAL A 1 90 ? -9.356 -1.873 3.166 1.00 92.00 90 VAL A CA 1
ATOM 644 C C . VAL A 1 90 ? -9.283 -2.000 1.644 1.00 92.00 90 VAL A C 1
ATOM 646 O O . VAL A 1 90 ? -8.281 -1.637 1.037 1.00 92.00 90 VAL A O 1
ATOM 649 N N . ALA A 1 91 ? -10.385 -2.387 0.996 1.00 89.19 91 ALA A N 1
ATOM 650 C CA . ALA A 1 91 ? -10.458 -2.448 -0.465 1.00 89.19 91 ALA A CA 1
ATOM 651 C C . ALA A 1 91 ? -10.239 -1.076 -1.137 1.00 89.19 91 ALA A C 1
ATOM 653 O O . ALA A 1 91 ? -9.710 -0.992 -2.245 1.00 89.19 91 ALA A O 1
ATOM 654 N N . LYS A 1 92 ? -10.617 0.023 -0.469 1.00 92.50 92 LYS A N 1
ATOM 655 C CA . LYS A 1 92 ? -10.441 1.384 -0.998 1.00 92.50 92 LYS A CA 1
ATOM 656 C C . LYS A 1 92 ? -8.990 1.854 -0.942 1.00 92.50 92 LYS A C 1
ATOM 658 O O . LYS A 1 92 ? -8.629 2.683 -1.772 1.00 92.50 92 LYS A O 1
ATOM 663 N N . LEU A 1 93 ? -8.170 1.315 -0.033 1.00 93.56 93 LEU A N 1
ATOM 664 C CA . LEU A 1 93 ? -6.746 1.664 0.076 1.00 93.56 93 LEU A CA 1
ATOM 665 C C . LEU A 1 93 ? -5.970 1.366 -1.213 1.00 93.56 93 LEU A C 1
ATOM 667 O O . LEU A 1 93 ? -5.041 2.088 -1.551 1.00 93.56 93 LEU A O 1
ATOM 671 N N . PHE A 1 94 ? -6.377 0.334 -1.952 1.00 94.12 94 PHE A N 1
ATOM 672 C CA . PHE A 1 94 ? -5.689 -0.108 -3.168 1.00 94.12 94 PHE A CA 1
ATOM 673 C C . PHE A 1 94 ? -6.443 0.246 -4.456 1.00 94.12 94 PHE A C 1
ATOM 675 O O . PHE A 1 94 ? -5.946 -0.005 -5.552 1.00 94.12 94 PHE A O 1
ATOM 682 N N . ALA A 1 95 ? -7.615 0.882 -4.363 1.00 94.00 95 ALA A N 1
ATOM 683 C CA . ALA A 1 95 ? -8.430 1.216 -5.532 1.00 94.00 95 ALA A CA 1
ATOM 684 C C . ALA A 1 95 ? -7.705 2.162 -6.507 1.00 94.00 95 ALA A C 1
ATOM 686 O O . ALA A 1 95 ? -7.801 1.999 -7.723 1.00 94.00 95 ALA A O 1
ATOM 687 N N . LEU A 1 96 ? -6.948 3.131 -5.981 1.00 93.94 96 LEU A N 1
ATOM 688 C CA . LEU A 1 96 ? -6.159 4.053 -6.802 1.00 93.94 96 LEU A CA 1
ATOM 689 C C . LEU A 1 96 ? -4.960 3.363 -7.463 1.00 93.94 96 LEU A C 1
ATOM 691 O O . LEU A 1 96 ? -4.653 3.676 -8.612 1.00 93.94 96 LEU A O 1
ATOM 695 N N . LEU A 1 97 ? -4.330 2.399 -6.782 1.00 94.38 97 LEU A N 1
ATOM 696 C CA . LEU A 1 97 ? -3.281 1.568 -7.375 1.00 94.38 97 LEU A CA 1
ATOM 697 C C . LEU A 1 97 ? -3.846 0.729 -8.524 1.00 94.38 97 LEU A C 1
ATOM 699 O O . LEU A 1 97 ? -3.307 0.772 -9.624 1.00 94.38 97 LEU A O 1
ATOM 703 N N . ALA A 1 98 ? -4.967 0.039 -8.303 1.00 93.50 98 ALA A N 1
ATOM 704 C CA . ALA A 1 98 ? -5.629 -0.748 -9.339 1.00 93.50 98 ALA A CA 1
ATOM 705 C C . ALA A 1 98 ? -5.998 0.116 -10.559 1.00 93.50 98 ALA A C 1
ATOM 707 O O . ALA A 1 98 ? -5.717 -0.258 -11.694 1.00 93.50 98 ALA A O 1
ATOM 708 N N . ALA A 1 99 ? -6.550 1.314 -10.336 1.00 93.62 99 ALA A N 1
ATOM 709 C CA . ALA A 1 99 ? -6.870 2.248 -11.413 1.00 93.62 99 ALA A CA 1
ATOM 710 C C . ALA A 1 99 ? -5.621 2.733 -12.172 1.00 93.62 99 ALA A C 1
ATOM 712 O O . ALA A 1 99 ? -5.652 2.845 -13.400 1.00 93.62 99 ALA A O 1
ATOM 713 N N . ALA A 1 100 ? -4.524 3.019 -11.463 1.00 91.88 100 ALA A N 1
ATOM 714 C CA . ALA A 1 100 ? -3.257 3.399 -12.080 1.00 91.88 100 ALA A CA 1
ATOM 715 C C . ALA A 1 100 ? -2.677 2.250 -12.916 1.00 91.88 100 ALA A C 1
ATOM 717 O O . ALA A 1 100 ? -2.244 2.469 -14.043 1.00 91.88 100 ALA A O 1
ATOM 718 N N . GLU A 1 101 ? -2.726 1.020 -12.410 1.00 90.94 101 GLU A N 1
ATOM 719 C CA . GLU A 1 101 ? -2.247 -0.157 -13.128 1.00 90.94 101 GLU A CA 1
ATOM 720 C C . GLU A 1 101 ? -3.032 -0.457 -14.397 1.00 90.94 101 GLU A C 1
ATOM 722 O O . GLU A 1 101 ? -2.416 -0.813 -15.400 1.00 90.94 101 GLU A O 1
ATOM 727 N N . THR A 1 102 ? -4.359 -0.308 -14.371 1.00 90.81 102 THR A N 1
ATOM 728 C CA . THR A 1 102 ? -5.188 -0.454 -15.572 1.00 90.81 102 THR A CA 1
ATOM 729 C C . THR A 1 102 ? -4.770 0.568 -16.623 1.00 90.81 102 THR A C 1
ATOM 731 O O . THR A 1 102 ? -4.454 0.192 -17.743 1.00 90.81 102 THR A O 1
ATOM 734 N N . ARG A 1 103 ? -4.625 1.846 -16.240 1.00 89.00 103 ARG A N 1
ATOM 735 C CA . ARG A 1 103 ? -4.181 2.901 -17.168 1.00 89.00 103 ARG A CA 1
ATOM 736 C C . ARG A 1 103 ? -2.791 2.649 -17.744 1.00 89.00 103 ARG A C 1
ATOM 738 O O . ARG A 1 103 ? -2.552 2.965 -18.901 1.00 89.00 103 ARG A O 1
ATOM 745 N N . VAL A 1 104 ? -1.878 2.107 -16.939 1.00 85.81 104 VAL A N 1
ATOM 746 C CA . VAL A 1 104 ? -0.534 1.732 -17.395 1.00 85.81 104 VAL A CA 1
ATOM 747 C C . VAL A 1 104 ? -0.585 0.511 -18.321 1.00 85.81 104 VAL A C 1
ATOM 749 O O . VAL A 1 104 ? 0.170 0.451 -19.284 1.00 85.81 104 VAL A O 1
ATOM 752 N N . GLY A 1 105 ? -1.478 -0.445 -18.059 1.00 81.19 105 GLY A N 1
ATOM 753 C CA . GLY A 1 105 ? -1.693 -1.619 -18.907 1.00 81.19 105 GLY A CA 1
ATOM 754 C C . GLY A 1 105 ? -2.362 -1.310 -20.248 1.00 81.19 105 GLY A C 1
ATOM 755 O O . GLY A 1 105 ? -2.075 -1.992 -21.225 1.00 81.19 105 GLY A O 1
ATOM 756 N N . ASP A 1 106 ? -3.200 -0.274 -20.302 1.00 85.19 106 ASP A N 1
ATOM 757 C CA . ASP A 1 106 ? -3.883 0.176 -21.522 1.00 85.19 106 ASP A CA 1
ATOM 758 C C . ASP A 1 106 ? -2.964 0.971 -22.468 1.00 85.19 106 ASP A C 1
ATOM 760 O O . ASP A 1 106 ? -3.349 1.282 -23.600 1.00 85.19 106 ASP A O 1
ATOM 764 N N . MET A 1 107 ? -1.748 1.323 -22.031 1.00 83.12 107 MET A N 1
ATOM 765 C CA . MET A 1 107 ? -0.785 2.002 -22.893 1.00 83.12 107 MET A CA 1
ATOM 766 C C . MET A 1 107 ? -0.361 1.066 -24.029 1.00 83.12 107 MET A C 1
ATOM 768 O O . MET A 1 107 ? 0.170 -0.020 -23.802 1.00 83.12 107 MET A O 1
ATOM 772 N N . GLN A 1 108 ? -0.576 1.498 -25.273 1.00 77.75 108 GLN A N 1
ATOM 773 C CA . GLN A 1 108 ? -0.030 0.805 -26.435 1.00 77.75 108 GLN A CA 1
ATOM 774 C C . GLN A 1 108 ? 1.489 0.976 -26.433 1.00 77.75 108 GLN A C 1
ATOM 776 O O . GLN A 1 108 ? 2.003 2.084 -26.584 1.00 77.75 108 GLN A O 1
ATOM 781 N N . CYS A 1 109 ? 2.204 -0.126 -26.246 1.00 81.06 109 CYS A N 1
ATOM 782 C CA . CYS A 1 109 ? 3.657 -0.145 -26.173 1.00 81.06 109 CYS A CA 1
ATOM 783 C C . CYS A 1 109 ? 4.216 -1.025 -27.286 1.00 81.06 109 CYS A C 1
ATOM 785 O O . CYS A 1 109 ? 3.653 -2.081 -27.585 1.00 81.06 109 CYS A O 1
ATOM 787 N N . SER A 1 110 ? 5.337 -0.603 -27.875 1.00 82.12 110 SER A N 1
ATOM 788 C CA . SER A 1 110 ? 6.158 -1.508 -28.678 1.00 82.12 110 SER A CA 1
ATOM 789 C C . SER A 1 110 ? 6.633 -2.679 -27.816 1.00 82.12 110 SER A C 1
ATOM 791 O O . SER A 1 110 ? 6.652 -2.593 -26.585 1.00 82.12 110 SER A O 1
ATOM 793 N N . ASP A 1 111 ? 7.037 -3.769 -28.460 1.00 78.19 111 ASP A N 1
ATOM 794 C CA . ASP A 1 111 ? 7.547 -4.964 -27.780 1.00 78.19 111 ASP A CA 1
ATOM 795 C C . ASP A 1 111 ? 8.719 -4.616 -26.851 1.00 78.19 111 ASP A C 1
ATOM 797 O O . ASP A 1 111 ? 8.732 -5.054 -25.702 1.00 78.19 111 ASP A O 1
ATOM 801 N N . ASP A 1 112 ? 9.586 -3.701 -27.291 1.00 73.75 112 ASP A N 1
ATOM 802 C CA . ASP A 1 112 ? 10.731 -3.187 -26.530 1.00 73.75 112 ASP A CA 1
ATOM 803 C C . ASP A 1 112 ? 10.327 -2.371 -25.286 1.00 73.75 112 ASP A C 1
ATOM 805 O O . ASP A 1 112 ? 11.050 -2.328 -24.293 1.00 73.75 112 ASP A O 1
ATOM 809 N N . ALA A 1 113 ? 9.152 -1.735 -25.295 1.00 81.56 113 ALA A N 1
ATOM 810 C CA . ALA A 1 113 ? 8.662 -0.927 -24.177 1.00 81.56 113 ALA A CA 1
ATOM 811 C C . ALA A 1 113 ? 7.870 -1.745 -23.136 1.00 81.56 113 ALA A C 1
ATOM 813 O O . ALA A 1 113 ? 7.599 -1.246 -22.038 1.00 81.56 113 ALA A O 1
ATOM 814 N N . ARG A 1 114 ? 7.509 -3.004 -23.432 1.00 85.00 114 ARG A N 1
ATOM 815 C CA . ARG A 1 114 ? 6.735 -3.853 -22.504 1.00 85.00 114 ARG A CA 1
ATOM 816 C C . ARG A 1 114 ? 7.495 -4.153 -21.217 1.00 85.00 114 ARG A C 1
ATOM 818 O O . ARG A 1 114 ? 6.891 -4.146 -20.143 1.00 85.00 114 ARG A O 1
ATOM 825 N N . ASP A 1 115 ? 8.800 -4.391 -21.312 1.00 85.50 115 ASP A N 1
ATOM 826 C CA . ASP A 1 115 ? 9.633 -4.689 -20.146 1.00 85.50 115 ASP A CA 1
ATOM 827 C C . ASP A 1 115 ? 9.774 -3.473 -19.233 1.00 85.50 115 ASP A C 1
ATOM 829 O O . ASP A 1 115 ? 9.649 -3.602 -18.013 1.00 85.50 115 ASP A O 1
ATOM 833 N N . PHE A 1 116 ? 9.916 -2.281 -19.818 1.00 84.00 116 PHE A N 1
ATOM 834 C CA . PHE A 1 116 ? 9.890 -1.029 -19.070 1.00 84.00 116 PHE A CA 1
ATOM 835 C C . PHE A 1 116 ? 8.556 -0.850 -18.337 1.00 84.00 116 PHE A C 1
ATOM 837 O O . PHE A 1 116 ? 8.543 -0.679 -17.121 1.00 84.00 116 PHE A O 1
ATOM 844 N N . VAL A 1 117 ? 7.423 -0.987 -19.034 1.00 87.50 117 VAL A N 1
ATOM 845 C CA . VAL A 1 117 ? 6.090 -0.870 -18.418 1.00 87.50 117 VAL A CA 1
ATOM 846 C C . VAL A 1 117 ? 5.888 -1.897 -17.305 1.00 87.50 117 VAL A C 1
ATOM 848 O O . VAL A 1 117 ? 5.360 -1.573 -16.237 1.00 87.50 117 VAL A O 1
ATOM 851 N N . ARG A 1 118 ? 6.339 -3.137 -17.512 1.00 88.81 118 ARG A N 1
ATOM 852 C CA . ARG A 1 118 ? 6.302 -4.182 -16.487 1.00 88.81 118 ARG A CA 1
ATOM 853 C C . ARG A 1 118 ? 7.141 -3.796 -15.267 1.00 88.81 118 ARG A C 1
ATOM 855 O O . ARG A 1 118 ? 6.642 -3.912 -14.147 1.00 88.81 118 ARG A O 1
ATOM 862 N N . ALA A 1 119 ? 8.370 -3.322 -15.465 1.00 88.06 119 ALA A N 1
ATOM 863 C CA . ALA A 1 119 ? 9.251 -2.876 -14.388 1.00 88.06 119 ALA A CA 1
ATOM 864 C C . ALA A 1 119 ? 8.651 -1.687 -13.621 1.00 88.06 119 ALA A C 1
ATOM 866 O O . ALA A 1 119 ? 8.615 -1.700 -12.390 1.00 88.06 119 ALA A O 1
ATOM 867 N N . THR A 1 120 ? 8.081 -0.711 -14.332 1.00 89.00 120 THR A N 1
ATOM 868 C CA . THR A 1 120 ? 7.368 0.430 -13.749 1.00 89.00 120 THR A CA 1
ATOM 869 C C . THR A 1 120 ? 6.191 -0.015 -12.887 1.00 89.00 120 THR A C 1
ATOM 871 O O . THR A 1 120 ? 6.053 0.454 -11.758 1.00 89.00 120 THR A O 1
ATOM 874 N N . ARG A 1 121 ? 5.363 -0.956 -13.364 1.00 91.56 121 ARG A N 1
ATOM 875 C CA . ARG A 1 121 ? 4.241 -1.501 -12.580 1.00 91.56 121 ARG A CA 1
ATOM 876 C C . ARG A 1 121 ? 4.717 -2.203 -11.315 1.00 91.56 121 ARG A C 1
ATOM 878 O O . ARG A 1 121 ? 4.125 -2.006 -10.259 1.00 91.56 121 ARG A O 1
ATOM 885 N N . LEU A 1 122 ? 5.775 -3.007 -11.409 1.00 92.06 122 LEU A N 1
ATOM 886 C CA . LEU A 1 122 ? 6.346 -3.699 -10.251 1.00 92.06 122 LEU A CA 1
ATOM 887 C C . LEU A 1 122 ? 6.897 -2.710 -9.218 1.00 92.06 122 LEU A C 1
ATOM 889 O O . LEU A 1 122 ? 6.610 -2.855 -8.032 1.00 92.06 122 LEU A O 1
ATOM 893 N N . ARG A 1 123 ? 7.615 -1.672 -9.661 1.00 91.62 123 ARG A N 1
ATOM 894 C CA . ARG A 1 123 ? 8.125 -0.613 -8.780 1.00 91.62 123 ARG A CA 1
ATOM 895 C C . ARG A 1 123 ? 6.991 0.164 -8.112 1.00 91.62 123 ARG A C 1
ATOM 897 O O . ARG A 1 123 ? 7.024 0.355 -6.898 1.00 91.62 123 ARG A O 1
ATOM 904 N N . LEU A 1 124 ? 5.975 0.560 -8.881 1.00 93.62 124 LEU A N 1
ATOM 905 C CA . LEU A 1 124 ? 4.803 1.269 -8.364 1.00 93.62 124 LEU A CA 1
ATOM 906 C C . LEU A 1 124 ? 4.079 0.437 -7.297 1.00 93.62 124 LEU A C 1
ATOM 908 O O . LEU A 1 124 ? 3.804 0.943 -6.212 1.00 93.62 124 LEU A O 1
ATOM 912 N N . ARG A 1 125 ? 3.830 -0.851 -7.576 1.00 94.69 125 ARG A N 1
ATOM 913 C CA . ARG A 1 125 ? 3.246 -1.800 -6.614 1.00 94.69 125 ARG A CA 1
ATOM 914 C C . ARG A 1 125 ? 4.062 -1.879 -5.337 1.00 94.69 125 ARG A C 1
ATOM 916 O O . ARG A 1 125 ? 3.496 -1.731 -4.259 1.00 94.69 125 ARG A O 1
ATOM 923 N N . ALA A 1 126 ? 5.368 -2.107 -5.462 1.00 93.62 126 ALA A N 1
ATOM 924 C CA . ALA A 1 126 ? 6.254 -2.276 -4.320 1.00 93.62 126 ALA A CA 1
ATOM 925 C C . ALA A 1 126 ? 6.256 -1.031 -3.422 1.00 93.62 126 ALA A C 1
ATOM 927 O O . ALA A 1 126 ? 6.074 -1.161 -2.214 1.00 93.62 126 ALA A O 1
ATOM 928 N N . SER A 1 127 ? 6.386 0.164 -4.009 1.00 94.31 127 SER A N 1
ATOM 929 C CA . SER A 1 127 ? 6.381 1.424 -3.259 1.00 94.31 127 SER A CA 1
ATOM 930 C C . SER A 1 127 ? 5.030 1.688 -2.591 1.00 94.31 127 SER A C 1
ATOM 932 O O . SER A 1 127 ? 4.984 1.892 -1.380 1.00 94.31 127 SER A O 1
ATOM 934 N N . VAL A 1 128 ? 3.918 1.590 -3.332 1.00 96.19 128 VAL A N 1
ATOM 935 C CA . VAL A 1 128 ? 2.582 1.832 -2.765 1.00 96.19 128 VAL A CA 1
ATOM 936 C C . VAL A 1 128 ? 2.258 0.826 -1.663 1.00 96.19 128 VAL A C 1
ATOM 938 O O . VAL A 1 128 ? 1.784 1.223 -0.603 1.00 96.19 128 VAL A O 1
ATOM 941 N N . CYS A 1 129 ? 2.529 -0.466 -1.868 1.00 95.56 129 CYS A N 1
ATOM 942 C CA . CYS A 1 129 ? 2.260 -1.487 -0.856 1.00 95.56 129 CYS A CA 1
ATOM 943 C C . CYS A 1 129 ? 3.099 -1.272 0.406 1.00 95.56 129 CYS A C 1
ATOM 945 O O . CYS A 1 129 ? 2.559 -1.351 1.510 1.00 95.56 129 CYS A O 1
ATOM 947 N N . ALA A 1 130 ? 4.392 -0.969 0.256 1.00 93.62 130 ALA A N 1
ATOM 948 C CA . ALA A 1 130 ? 5.271 -0.699 1.387 1.00 93.62 130 ALA A CA 1
ATOM 949 C C . ALA A 1 130 ? 4.765 0.495 2.208 1.00 93.62 130 ALA A C 1
ATOM 951 O O . ALA A 1 130 ? 4.608 0.382 3.425 1.00 93.62 130 ALA A O 1
ATOM 952 N N . ASP A 1 131 ? 4.428 1.606 1.559 1.00 94.94 131 ASP A N 1
ATOM 953 C CA . ASP A 1 131 ? 4.040 2.825 2.267 1.00 94.94 131 ASP A CA 1
ATOM 954 C C . ASP A 1 131 ? 2.611 2.765 2.821 1.00 94.94 131 ASP A C 1
ATOM 956 O O . ASP A 1 131 ? 2.392 3.167 3.963 1.00 94.94 131 ASP A O 1
ATOM 960 N N . VAL A 1 132 ? 1.651 2.165 2.103 1.00 95.38 132 VAL A N 1
ATOM 961 C CA . VAL A 1 132 ? 0.312 1.880 2.658 1.00 95.38 132 VAL A CA 1
ATOM 962 C C . VAL A 1 132 ? 0.424 0.977 3.884 1.00 95.38 132 VAL A C 1
ATOM 964 O O . VAL A 1 132 ? -0.227 1.238 4.895 1.00 95.38 132 VAL A O 1
ATOM 967 N N . SER A 1 133 ? 1.266 -0.061 3.835 1.00 94.75 133 SER A N 1
ATOM 968 C CA . SER A 1 133 ? 1.451 -0.964 4.974 1.00 94.75 133 SER A CA 1
ATOM 969 C C . SER A 1 133 ? 2.052 -0.256 6.190 1.00 94.75 133 SER A C 1
ATOM 971 O O . SER A 1 133 ? 1.611 -0.490 7.315 1.00 94.75 133 SER A O 1
ATOM 973 N N . ARG A 1 134 ? 2.998 0.664 5.970 1.00 94.44 134 ARG A N 1
ATOM 974 C CA . ARG A 1 134 ? 3.622 1.477 7.019 1.00 94.44 134 ARG A CA 1
ATOM 975 C C . ARG A 1 134 ? 2.619 2.439 7.655 1.00 94.44 134 ARG A C 1
ATOM 977 O O . ARG A 1 134 ? 2.522 2.500 8.877 1.00 94.44 134 ARG A O 1
ATOM 984 N N . GLU A 1 135 ? 1.842 3.150 6.840 1.00 94.50 135 GLU A N 1
ATOM 985 C CA . GLU A 1 135 ? 0.809 4.073 7.325 1.00 94.50 135 GLU A CA 1
ATOM 986 C C . GLU A 1 135 ? -0.310 3.332 8.069 1.00 94.50 135 GLU A C 1
ATOM 988 O O . GLU A 1 135 ? -0.746 3.771 9.134 1.00 94.50 135 GLU A O 1
ATOM 993 N N . MET A 1 136 ? -0.728 2.165 7.564 1.00 93.44 136 MET A N 1
ATOM 994 C CA . MET A 1 136 ? -1.684 1.284 8.240 1.00 93.44 136 MET A CA 1
ATOM 995 C C . MET A 1 136 ? -1.168 0.835 9.605 1.00 93.44 136 MET A C 1
ATOM 997 O O . MET A 1 136 ? -1.895 0.950 10.593 1.00 93.44 136 MET A O 1
ATOM 1001 N N . ALA A 1 137 ? 0.081 0.369 9.674 1.00 91.25 137 ALA A N 1
ATOM 1002 C CA . ALA A 1 137 ? 0.698 -0.053 10.926 1.00 91.25 137 ALA A CA 1
ATOM 1003 C C . ALA A 1 137 ? 0.738 1.096 11.938 1.00 91.25 137 ALA A C 1
ATOM 1005 O O . ALA A 1 137 ? 0.217 0.960 13.045 1.00 91.25 137 ALA A O 1
ATOM 1006 N N . ARG A 1 138 ? 1.230 2.265 11.517 1.00 91.38 138 ARG A N 1
ATOM 1007 C CA . ARG A 1 138 ? 1.275 3.469 12.349 1.00 91.38 138 ARG A CA 1
ATOM 1008 C C . ARG A 1 138 ? -0.104 3.843 12.892 1.00 91.38 138 ARG A C 1
ATOM 1010 O O . ARG A 1 138 ? -0.269 4.008 14.100 1.00 91.38 138 ARG A O 1
ATOM 1017 N N . ALA A 1 139 ? -1.105 3.949 12.021 1.00 91.38 139 ALA A N 1
ATOM 1018 C CA . ALA A 1 139 ? -2.442 4.368 12.422 1.00 91.38 139 ALA A CA 1
ATOM 1019 C C . ALA A 1 139 ? -3.117 3.341 13.352 1.00 91.38 139 ALA A C 1
ATOM 1021 O O . ALA A 1 139 ? -3.794 3.725 14.312 1.00 91.38 139 ALA A O 1
ATOM 1022 N N . CYS A 1 140 ? -2.911 2.041 13.109 1.00 90.56 140 CYS A N 1
ATOM 1023 C CA . CYS A 1 140 ? -3.396 0.975 13.986 1.00 90.56 140 CYS A CA 1
ATOM 1024 C C . CYS A 1 140 ? -2.722 1.031 15.363 1.00 90.56 140 CYS A C 1
ATOM 1026 O O . CYS A 1 140 ? -3.420 0.982 16.377 1.00 90.56 140 CYS A O 1
ATOM 1028 N N . SER A 1 141 ? -1.400 1.203 15.412 1.00 88.75 141 SER A N 1
ATOM 1029 C CA . SER A 1 141 ? -0.629 1.347 16.651 1.00 88.75 141 SER A CA 1
ATOM 1030 C C . SER A 1 141 ? -1.092 2.556 17.475 1.00 88.75 141 SER A C 1
ATOM 1032 O O . SER A 1 141 ? -1.357 2.426 18.673 1.00 88.75 141 SER A O 1
ATOM 1034 N N . GLU A 1 142 ? -1.308 3.714 16.842 1.00 89.00 142 GLU A N 1
ATOM 1035 C CA . GLU A 1 142 ? -1.848 4.913 17.502 1.00 89.00 142 GLU A CA 1
ATOM 1036 C C . GLU A 1 142 ? -3.268 4.680 18.066 1.00 89.00 142 GLU A C 1
ATOM 1038 O O . GLU A 1 142 ? -3.575 5.047 19.212 1.00 89.00 142 GLU A O 1
ATOM 1043 N N . ALA A 1 143 ? -4.146 4.032 17.290 1.00 87.19 143 ALA A N 1
ATOM 1044 C CA . ALA A 1 143 ? -5.509 3.714 17.715 1.00 87.19 143 ALA A CA 1
ATOM 1045 C C . ALA A 1 143 ? -5.528 2.732 18.900 1.00 87.19 143 ALA A C 1
ATOM 1047 O O . ALA A 1 143 ? -6.229 2.961 19.891 1.00 87.19 143 ALA A O 1
ATOM 1048 N N . LEU A 1 144 ? -4.726 1.669 18.834 1.00 86.25 144 LEU A N 1
ATOM 1049 C CA . LEU A 1 144 ? -4.620 0.650 19.879 1.00 86.25 144 LEU A CA 1
ATOM 1050 C C . LEU A 1 144 ? -3.973 1.189 21.159 1.00 86.25 144 LEU A C 1
ATOM 1052 O O . LEU A 1 144 ? -4.437 0.865 22.256 1.00 86.25 144 LEU A O 1
ATOM 1056 N N . SER A 1 145 ? -2.969 2.062 21.045 1.00 86.19 145 SER A N 1
ATOM 1057 C CA . SER A 1 145 ? -2.378 2.762 22.194 1.00 86.19 145 SER A CA 1
ATOM 1058 C C . SER A 1 145 ? -3.426 3.614 22.917 1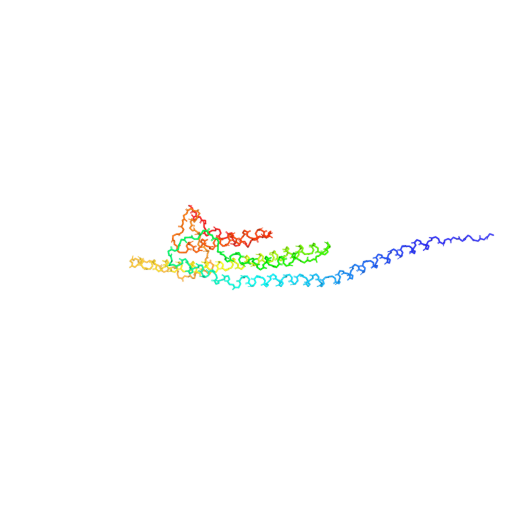.00 86.19 145 SER A C 1
ATOM 1060 O O . SER A 1 145 ? -3.565 3.547 24.142 1.00 86.19 145 SER A O 1
ATOM 1062 N N . THR A 1 146 ? -4.265 4.337 22.167 1.00 85.69 146 THR A N 1
ATOM 1063 C CA . THR A 1 146 ? -5.362 5.143 22.733 1.00 85.69 146 THR A CA 1
ATOM 1064 C C . THR A 1 146 ? -6.383 4.284 23.489 1.00 85.69 146 THR A C 1
ATOM 1066 O O . THR A 1 146 ? -6.813 4.640 24.594 1.00 85.69 146 THR A O 1
ATOM 1069 N N . ILE A 1 147 ? -6.759 3.133 22.925 1.00 83.56 147 ILE A N 1
ATOM 1070 C CA . ILE A 1 147 ? -7.677 2.179 23.566 1.00 83.56 147 ILE A CA 1
ATOM 1071 C C . ILE A 1 147 ? -7.058 1.632 24.856 1.00 83.56 147 ILE A C 1
ATOM 107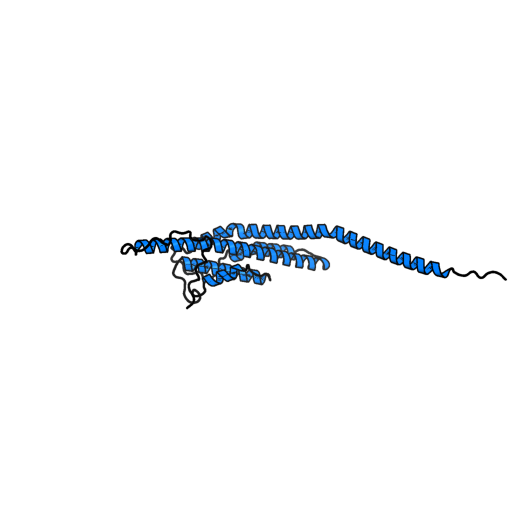3 O O . ILE A 1 147 ? -7.698 1.672 25.905 1.00 83.56 147 ILE A O 1
ATOM 1077 N N . SER A 1 148 ? -5.793 1.218 24.806 1.00 83.44 148 SER A N 1
ATOM 1078 C CA . SER A 1 148 ? -5.071 0.644 25.948 1.00 83.44 148 SER A CA 1
ATOM 1079 C C . SER A 1 148 ? -4.917 1.648 27.097 1.00 83.44 148 SER A C 1
ATOM 1081 O O . SER A 1 148 ? -5.164 1.317 28.258 1.00 83.44 148 SER A O 1
ATOM 1083 N N . LYS A 1 149 ? -4.609 2.918 26.791 1.00 83.00 149 LYS A N 1
ATOM 1084 C CA . LYS A 1 149 ? -4.580 4.013 27.781 1.00 83.00 149 LYS A CA 1
ATOM 1085 C C . LYS A 1 149 ? -5.957 4.226 28.425 1.00 83.00 149 LYS A C 1
ATOM 1087 O O . LYS A 1 149 ? -6.057 4.411 29.641 1.00 83.00 149 LYS A O 1
ATOM 1092 N N . THR A 1 150 ? -7.026 4.152 27.631 1.00 82.00 150 THR A N 1
ATOM 1093 C CA . THR A 1 150 ? -8.406 4.282 28.126 1.00 82.00 150 THR A CA 1
ATOM 1094 C C . THR A 1 150 ? -8.786 3.118 29.046 1.00 82.00 150 THR A C 1
ATOM 1096 O O . THR A 1 150 ? -9.362 3.337 30.111 1.00 82.00 150 THR A O 1
ATOM 1099 N N . GLU A 1 151 ? -8.418 1.887 28.692 1.00 81.12 151 GLU A N 1
ATOM 1100 C CA . GLU A 1 151 ? -8.629 0.702 29.529 1.00 81.12 151 GLU A CA 1
ATOM 1101 C C . GLU A 1 151 ? -7.868 0.768 30.847 1.00 81.12 151 GLU A C 1
ATOM 1103 O O . GLU A 1 151 ? -8.454 0.534 31.903 1.00 81.12 151 GLU A O 1
ATOM 1108 N N . ALA A 1 152 ? -6.585 1.135 30.808 1.00 77.25 152 ALA A N 1
ATOM 1109 C CA . ALA A 1 152 ? -5.771 1.287 32.006 1.00 77.25 152 ALA A CA 1
ATOM 1110 C C . ALA A 1 152 ? -6.366 2.340 32.957 1.00 77.25 152 ALA A C 1
ATOM 1112 O O . ALA A 1 152 ? -6.412 2.127 34.171 1.00 77.25 152 ALA A O 1
ATOM 1113 N N . SER A 1 153 ? -6.882 3.447 32.412 1.00 78.12 153 SER A N 1
ATOM 1114 C CA . SER A 1 153 ? -7.594 4.476 33.178 1.00 78.12 153 SER A CA 1
ATOM 1115 C C . SER A 1 153 ? -8.876 3.932 33.826 1.00 78.12 153 SER A C 1
ATOM 1117 O O . SER A 1 153 ? -9.080 4.095 35.031 1.00 78.12 153 SER A O 1
ATOM 1119 N N . LEU A 1 154 ? -9.704 3.197 33.073 1.00 78.12 154 LEU A N 1
ATOM 1120 C CA . LEU A 1 154 ? -10.926 2.573 33.595 1.00 78.12 154 LEU A CA 1
ATOM 1121 C C . LEU A 1 154 ? -10.635 1.505 34.657 1.00 78.12 154 LEU A C 1
ATOM 1123 O O . LEU A 1 154 ? -11.350 1.426 35.655 1.00 78.12 154 LEU A O 1
ATOM 1127 N N . LEU A 1 155 ? -9.585 0.702 34.479 1.00 78.19 155 LEU A N 1
ATOM 1128 C CA . LEU A 1 155 ? -9.148 -0.291 35.461 1.00 78.19 155 LEU A CA 1
ATOM 1129 C C . LEU A 1 155 ? -8.670 0.372 36.753 1.00 78.19 155 LEU A C 1
ATOM 1131 O O . LEU A 1 155 ? -9.040 -0.083 37.835 1.00 78.19 155 LEU A O 1
ATOM 1135 N N . ARG A 1 156 ? -7.902 1.466 36.661 1.00 78.62 156 ARG A N 1
ATOM 1136 C CA . ARG A 1 156 ? -7.502 2.267 37.829 1.00 78.62 156 ARG A CA 1
ATOM 1137 C C . ARG A 1 156 ? -8.718 2.828 38.556 1.00 78.62 156 ARG A C 1
ATOM 1139 O O . ARG A 1 156 ? -8.803 2.662 39.766 1.00 78.62 156 ARG A O 1
ATOM 1146 N N . LEU A 1 157 ? -9.674 3.406 37.824 1.00 73.38 157 LEU A N 1
ATOM 1147 C CA . LEU A 1 157 ? -10.913 3.947 38.389 1.00 73.38 157 LEU A CA 1
ATOM 1148 C C . LEU A 1 157 ? -11.767 2.862 39.063 1.00 73.38 157 LEU A C 1
ATOM 1150 O O . LEU A 1 157 ? -12.349 3.083 40.122 1.00 73.38 157 LEU A O 1
ATOM 1154 N N . ARG A 1 158 ? -11.840 1.667 38.463 1.00 76.44 158 ARG A N 1
ATOM 1155 C CA . ARG A 1 158 ? -12.512 0.515 39.074 1.00 76.44 158 ARG A CA 1
ATOM 1156 C C . ARG A 1 158 ? -11.804 0.100 40.357 1.00 76.44 158 ARG A C 1
ATOM 1158 O O . ARG A 1 158 ? -12.483 -0.019 41.365 1.00 76.44 158 ARG A O 1
ATOM 1165 N N . ARG A 1 159 ? -10.470 -0.029 40.347 1.00 75.44 159 ARG A N 1
ATOM 1166 C CA . ARG A 1 159 ? -9.670 -0.375 41.536 1.00 75.44 159 ARG A CA 1
ATOM 1167 C C . ARG A 1 159 ? -9.819 0.643 42.660 1.00 75.44 159 ARG A C 1
ATOM 1169 O O . ARG A 1 159 ? -9.970 0.229 43.800 1.00 75.44 159 ARG A O 1
ATOM 1176 N N . THR A 1 160 ? -9.827 1.943 42.370 1.00 75.25 160 THR A N 1
ATOM 1177 C CA . THR A 1 160 ? -10.065 2.970 43.399 1.00 75.25 160 THR A CA 1
ATOM 1178 C C . THR A 1 160 ? -11.500 2.948 43.920 1.00 75.25 160 THR A C 1
ATOM 1180 O O . THR A 1 160 ? -11.714 3.190 45.103 1.00 75.25 160 THR A O 1
ATOM 1183 N N . ARG A 1 161 ? -12.486 2.592 43.087 1.00 69.62 161 ARG A N 1
ATOM 1184 C CA . ARG A 1 161 ? -13.891 2.466 43.506 1.00 69.62 161 ARG A CA 1
ATOM 1185 C C . ARG A 1 161 ? -14.183 1.187 44.299 1.00 69.62 161 ARG A C 1
ATOM 1187 O O . ARG A 1 161 ? -15.016 1.225 45.196 1.00 69.62 161 ARG A O 1
ATOM 1194 N N . THR A 1 162 ? -13.514 0.072 43.998 1.00 61.75 162 THR A N 1
ATOM 1195 C CA . THR A 1 162 ? -13.632 -1.191 44.753 1.00 61.75 162 THR A CA 1
ATOM 1196 C C . THR A 1 162 ? -12.672 -1.276 45.943 1.00 61.75 162 THR A C 1
ATOM 1198 O O . THR A 1 162 ? -12.922 -2.048 46.857 1.00 61.75 162 THR A O 1
ATOM 1201 N N . GLY A 1 163 ? -11.594 -0.487 45.954 1.00 53.31 163 GLY A N 1
ATOM 1202 C CA . GLY A 1 163 ? -10.541 -0.479 46.979 1.00 53.31 163 GLY A CA 1
ATOM 1203 C C . GLY A 1 163 ? -10.718 0.561 48.090 1.00 53.31 163 GLY A C 1
ATOM 1204 O O . GLY A 1 163 ? -9.781 0.808 48.839 1.00 53.31 163 GLY A O 1
ATOM 1205 N N . GLY A 1 164 ? -11.903 1.165 48.235 1.00 48.31 164 GLY A N 1
ATOM 1206 C CA . GLY A 1 164 ? -12.222 2.136 49.297 1.00 48.31 164 GLY A CA 1
ATOM 1207 C C . GLY A 1 164 ? -12.271 1.567 50.727 1.00 48.31 164 GLY A C 1
ATOM 1208 O O . GLY A 1 164 ? -12.785 2.227 51.623 1.00 48.31 164 GLY A O 1
ATOM 1209 N N . THR A 1 165 ? -11.758 0.356 50.953 1.00 44.00 165 THR A N 1
ATOM 1210 C CA . THR A 1 165 ? -11.544 -0.251 52.276 1.00 44.00 165 THR A CA 1
ATOM 1211 C C . THR A 1 165 ? -10.238 -1.054 52.258 1.00 44.00 165 THR A C 1
ATOM 1213 O O . THR A 1 165 ? -10.228 -2.229 51.913 1.00 44.00 165 THR A O 1
ATOM 1216 N N . GLY A 1 166 ? -9.118 -0.418 52.614 1.00 40.41 166 GLY A N 1
ATOM 1217 C CA . GLY A 1 166 ? -7.846 -1.110 52.877 1.00 40.41 166 GLY A CA 1
ATOM 1218 C C . GLY A 1 166 ? -6.634 -0.415 52.262 1.00 40.41 166 GLY A C 1
ATOM 1219 O O . GLY A 1 166 ? -6.371 -0.551 51.072 1.00 40.41 166 GLY A O 1
ATOM 1220 N N . GLY A 1 167 ? -5.904 0.341 53.085 1.00 50.97 167 GLY A N 1
ATOM 1221 C CA . GLY A 1 167 ? -4.693 1.062 52.693 1.00 50.97 167 GLY A CA 1
ATOM 1222 C C . GLY A 1 167 ? -3.520 0.162 52.287 1.00 50.97 167 GLY A C 1
ATOM 1223 O O . GLY A 1 167 ? -3.415 -0.980 52.727 1.00 50.97 167 GLY A O 1
ATOM 1224 N N . GLY A 1 168 ? -2.608 0.713 51.479 1.00 38.22 168 GLY A N 1
ATOM 1225 C CA . GLY A 1 168 ? -1.337 0.062 51.154 1.00 38.22 168 GLY A CA 1
ATOM 1226 C C . GLY A 1 168 ? -0.566 0.688 49.986 1.00 38.22 168 GLY A C 1
ATOM 1227 O O . GLY A 1 168 ? -0.774 0.318 48.838 1.00 38.22 168 GLY A O 1
ATOM 1228 N N . SER A 1 169 ? 0.377 1.572 50.330 1.00 39.75 169 SER A N 1
ATOM 1229 C CA . SER A 1 169 ? 1.605 1.976 49.609 1.00 39.75 169 SER A CA 1
ATOM 1230 C C . SER A 1 169 ? 1.535 2.650 48.220 1.00 39.75 169 SER A C 1
ATOM 1232 O O . SER A 1 169 ? 1.363 2.016 47.179 1.00 39.75 169 SER A O 1
ATOM 1234 N N . ASP A 1 170 ? 1.862 3.947 48.243 1.00 43.25 170 ASP A N 1
ATOM 1235 C CA . ASP A 1 170 ? 2.290 4.830 47.150 1.00 43.25 170 ASP A CA 1
ATOM 1236 C C . ASP A 1 170 ? 3.612 4.389 46.483 1.00 43.25 170 ASP A C 1
ATOM 1238 O O . ASP A 1 170 ? 4.688 4.892 46.807 1.00 43.25 170 ASP A O 1
ATOM 1242 N N . ALA A 1 171 ? 3.561 3.477 45.506 1.00 39.66 171 ALA A N 1
ATOM 1243 C CA . ALA A 1 171 ? 4.758 3.111 44.729 1.00 39.66 171 ALA A CA 1
ATOM 1244 C C . ALA A 1 171 ? 4.550 2.954 43.208 1.00 39.66 171 ALA A C 1
ATOM 1246 O O . ALA A 1 171 ? 5.400 2.379 42.536 1.00 39.66 171 ALA A O 1
ATOM 1247 N N . ALA A 1 172 ? 3.468 3.483 42.624 1.00 41.69 172 ALA A N 1
ATOM 1248 C CA . ALA A 1 172 ? 3.212 3.354 41.176 1.00 41.69 172 ALA A CA 1
ATOM 1249 C C . ALA A 1 172 ? 2.907 4.683 40.454 1.00 41.69 172 ALA A C 1
ATOM 1251 O O . ALA A 1 172 ? 2.306 4.691 39.380 1.00 41.69 172 ALA A O 1
ATOM 1252 N N . ALA A 1 173 ? 3.337 5.813 41.022 1.00 40.59 173 ALA A N 1
ATOM 1253 C CA . ALA A 1 173 ? 3.191 7.151 40.439 1.00 40.59 173 ALA A CA 1
ATOM 1254 C C . ALA A 1 173 ? 4.393 7.574 39.564 1.00 40.59 173 ALA A C 1
ATOM 1256 O O . ALA A 1 173 ? 4.747 8.751 39.525 1.00 40.59 173 ALA A O 1
ATOM 1257 N N . ARG A 1 174 ? 5.048 6.639 38.861 1.00 38.66 174 ARG A N 1
ATOM 1258 C CA . ARG A 1 174 ? 6.067 6.981 37.854 1.00 38.66 174 ARG A CA 1
ATOM 1259 C C . ARG A 1 174 ? 5.600 6.581 36.462 1.00 38.66 174 ARG A C 1
ATOM 1261 O O . ARG A 1 174 ? 5.039 5.506 36.285 1.00 38.66 174 ARG A O 1
ATOM 1268 N N . GLY A 1 175 ? 5.798 7.530 35.546 1.00 38.03 175 GLY A N 1
ATOM 1269 C CA . GLY A 1 175 ? 5.373 7.584 34.151 1.00 38.03 175 GLY A CA 1
ATOM 1270 C C . GLY A 1 175 ? 5.062 6.243 33.506 1.00 38.03 175 GLY A C 1
ATOM 1271 O O . GLY A 1 175 ? 5.905 5.356 33.440 1.00 38.03 175 GLY A O 1
ATOM 1272 N N . VAL A 1 176 ? 3.842 6.143 32.985 1.00 41.19 176 VAL A N 1
ATOM 1273 C CA . VAL A 1 176 ? 3.524 5.153 31.961 1.00 41.19 176 VAL A CA 1
ATOM 1274 C C . VAL A 1 176 ? 4.417 5.476 30.756 1.00 41.19 176 VAL A C 1
ATOM 1276 O O . VAL A 1 176 ? 4.325 6.603 30.265 1.00 41.19 176 VAL A O 1
ATOM 1279 N N . PRO A 1 177 ? 5.293 4.561 30.308 1.00 40.53 177 PRO A N 1
ATOM 1280 C CA . PRO A 1 177 ? 6.032 4.739 29.064 1.00 40.53 177 PRO A CA 1
ATOM 1281 C C . PRO A 1 177 ? 5.033 4.915 27.918 1.00 40.53 177 PRO A C 1
ATOM 1283 O O . PRO A 1 177 ? 4.019 4.216 27.883 1.00 40.53 177 PRO A O 1
ATOM 1286 N N . ASP A 1 178 ? 5.298 5.838 26.992 1.00 42.88 178 ASP A N 1
ATOM 1287 C CA . ASP A 1 178 ? 4.446 6.009 25.806 1.00 42.88 178 ASP A CA 1
ATOM 1288 C C . ASP A 1 178 ? 4.410 4.741 24.925 1.00 42.88 178 ASP A C 1
ATOM 1290 O O . ASP A 1 178 ? 3.423 4.520 24.224 1.00 42.88 178 ASP A O 1
ATOM 1294 N N . ASP A 1 179 ? 5.405 3.859 25.084 1.00 39.53 179 ASP A N 1
ATOM 1295 C CA . ASP A 1 179 ? 5.489 2.505 24.525 1.00 39.53 179 ASP A CA 1
ATOM 1296 C C . ASP A 1 179 ? 4.937 1.442 25.487 1.00 39.53 179 ASP A C 1
ATOM 1298 O O . ASP A 1 179 ? 5.635 0.517 25.912 1.00 39.53 179 ASP A O 1
ATOM 1302 N N . LEU A 1 180 ? 3.664 1.553 25.870 1.00 38.72 180 LEU A N 1
ATOM 1303 C CA . LEU A 1 180 ? 2.985 0.389 26.437 1.00 38.72 180 LEU A CA 1
ATOM 1304 C C . LEU A 1 180 ? 2.830 -0.660 25.325 1.00 38.72 180 LEU A C 1
ATOM 1306 O O . LEU A 1 180 ? 2.194 -0.348 24.313 1.00 38.72 180 LEU A O 1
ATOM 1310 N N . PRO A 1 181 ? 3.339 -1.895 25.508 1.00 44.28 181 PRO A N 1
ATOM 1311 C CA . PRO A 1 181 ? 3.035 -2.990 24.602 1.00 44.28 181 PRO A CA 1
ATOM 1312 C C . PRO A 1 181 ? 1.518 -3.085 24.462 1.00 44.28 181 PRO A C 1
ATOM 1314 O O . PRO A 1 181 ? 0.802 -3.042 25.470 1.00 44.28 181 PRO A O 1
ATOM 1317 N N . VAL A 1 182 ? 1.027 -3.184 23.225 1.00 46.94 182 VAL A N 1
ATOM 1318 C CA . VAL A 1 182 ? -0.377 -3.514 22.966 1.00 46.94 182 VAL A CA 1
ATOM 1319 C C . VAL A 1 182 ? -0.705 -4.732 23.840 1.00 46.94 182 VAL A C 1
ATOM 1321 O O . VAL A 1 182 ? 0.010 -5.729 23.737 1.00 46.94 182 VAL A O 1
ATOM 1324 N N . PRO A 1 183 ? -1.696 -4.659 24.753 1.00 47.34 183 PRO A N 1
ATOM 1325 C CA . PRO A 1 183 ? -1.990 -5.768 25.648 1.00 47.34 183 PRO A CA 1
ATOM 1326 C C . PRO A 1 183 ? -2.192 -7.039 24.824 1.00 47.34 183 PRO A C 1
ATOM 1328 O O . PRO A 1 183 ? -2.985 -7.024 23.878 1.00 47.34 183 PRO A O 1
ATOM 1331 N N . ALA A 1 184 ? -1.452 -8.100 25.162 1.00 48.75 184 ALA A N 1
ATOM 1332 C CA . ALA A 1 184 ? -1.590 -9.403 24.524 1.00 48.75 184 ALA A CA 1
ATOM 1333 C C . ALA A 1 184 ? -3.066 -9.836 24.561 1.00 48.75 184 ALA A C 1
ATOM 1335 O O . ALA A 1 184 ? -3.751 -9.654 25.573 1.00 48.75 184 ALA A O 1
ATOM 1336 N N . GLY A 1 185 ? -3.555 -10.291 23.408 1.00 48.62 185 GLY A N 1
ATOM 1337 C CA . GLY A 1 185 ? -4.967 -10.411 23.078 1.00 48.62 185 GLY A CA 1
ATOM 1338 C C . GLY A 1 185 ? -5.767 -11.365 23.957 1.00 48.62 185 GLY A C 1
ATOM 1339 O O . GLY A 1 185 ? -5.255 -12.253 24.629 1.00 48.62 185 GLY A O 1
ATOM 1340 N N . VAL A 1 186 ? -7.082 -11.174 23.920 1.00 50.25 186 VAL A N 1
ATOM 1341 C CA . VAL A 1 186 ? -8.052 -12.176 24.368 1.00 50.25 186 VAL A CA 1
ATOM 1342 C C . VAL A 1 186 ? -8.102 -13.277 23.298 1.00 50.25 186 VAL A C 1
ATOM 1344 O O . VAL A 1 186 ? -7.932 -12.988 22.113 1.00 50.25 186 VAL A O 1
ATOM 1347 N N . ASP A 1 187 ? -8.329 -14.536 23.679 1.00 48.25 187 ASP A N 1
ATOM 1348 C CA . ASP A 1 187 ? -8.537 -15.613 22.702 1.00 48.25 187 ASP A CA 1
ATOM 1349 C C . ASP A 1 187 ? -9.842 -15.376 21.921 1.00 48.25 187 ASP A C 1
ATOM 1351 O O . ASP A 1 187 ? -10.947 -15.620 22.410 1.00 48.25 187 ASP A O 1
ATOM 1355 N N . LEU A 1 188 ? -9.712 -14.852 20.700 1.00 53.34 188 LEU A N 1
ATOM 1356 C CA . LEU A 1 188 ? -10.835 -14.497 19.825 1.00 53.34 188 LEU A CA 1
ATOM 1357 C C . LEU A 1 188 ? -10.990 -15.459 18.639 1.00 53.34 188 LEU A C 1
ATOM 1359 O O . LEU A 1 188 ? -11.830 -15.219 17.764 1.00 53.34 188 LEU A O 1
ATOM 1363 N N . ARG A 1 189 ? -10.206 -16.548 18.605 1.00 50.00 189 ARG A N 1
ATOM 1364 C CA . ARG A 1 189 ? -10.245 -17.548 17.524 1.00 50.00 189 ARG A CA 1
ATOM 1365 C C . ARG A 1 189 ? -11.448 -18.491 17.646 1.00 50.00 189 ARG A C 1
ATOM 1367 O O . ARG A 1 189 ? -11.887 -19.018 16.628 1.00 50.00 189 ARG A O 1
ATOM 1374 N N . GLY A 1 190 ? -12.013 -18.649 18.850 1.00 48.16 190 GLY A N 1
ATOM 1375 C CA . GLY A 1 190 ? -13.178 -19.512 19.113 1.00 48.16 190 GLY A CA 1
ATOM 1376 C C . GLY A 1 190 ? -14.367 -18.850 19.825 1.00 48.16 190 GLY A C 1
ATOM 1377 O O . GLY A 1 190 ? -15.484 -19.350 19.712 1.00 48.16 190 GLY A O 1
ATOM 1378 N N . ALA A 1 191 ? -14.170 -17.721 20.516 1.00 53.69 191 ALA A N 1
ATOM 1379 C CA . ALA A 1 191 ? -15.227 -17.014 21.244 1.00 53.69 191 ALA A CA 1
ATOM 1380 C C . ALA A 1 191 ? -15.515 -15.633 20.631 1.00 53.69 191 ALA A C 1
ATOM 1382 O O . ALA A 1 191 ? -14.609 -14.875 20.280 1.00 53.69 191 ALA A O 1
ATOM 1383 N N . ALA A 1 192 ? -16.798 -15.299 20.491 1.00 57.47 192 ALA A N 1
ATOM 1384 C CA . ALA A 1 192 ? -17.232 -13.998 19.998 1.00 57.47 192 ALA A CA 1
ATOM 1385 C C . ALA A 1 192 ? -16.913 -12.916 21.057 1.00 57.47 192 ALA A C 1
ATOM 1387 O O . ALA A 1 192 ? -17.380 -13.046 22.191 1.00 57.47 192 ALA A O 1
ATOM 1388 N N . PRO A 1 193 ? -16.134 -11.862 20.737 1.00 64.94 193 PRO A N 1
ATOM 1389 C CA . PRO A 1 193 ? -15.773 -10.848 21.723 1.00 64.94 193 PRO A CA 1
ATOM 1390 C C . PRO A 1 193 ? -17.011 -10.149 22.275 1.00 64.94 193 PRO A C 1
ATOM 1392 O O . PRO A 1 193 ? -17.820 -9.597 21.531 1.00 64.94 193 PRO A O 1
ATOM 1395 N N . THR A 1 194 ? -17.158 -10.145 23.594 1.00 66.56 194 THR A N 1
ATOM 1396 C CA . THR A 1 194 ? -18.314 -9.532 24.256 1.00 66.56 194 THR A CA 1
ATOM 1397 C C . THR A 1 194 ? -18.044 -8.082 24.647 1.00 66.56 194 THR A C 1
ATOM 1399 O O . THR A 1 194 ? -18.955 -7.258 24.573 1.00 66.56 194 THR A O 1
ATOM 1402 N N . ALA A 1 195 ? -16.797 -7.741 24.989 1.00 80.38 195 ALA A N 1
ATOM 1403 C CA . ALA A 1 195 ? -16.397 -6.383 25.334 1.00 80.38 195 ALA A CA 1
ATOM 1404 C C . ALA A 1 195 ? -16.137 -5.519 24.090 1.00 80.38 195 ALA A C 1
ATOM 1406 O O . ALA A 1 195 ? -15.562 -5.972 23.099 1.00 80.38 195 ALA A O 1
ATOM 1407 N N . ASP A 1 196 ? -16.506 -4.239 24.167 1.00 83.12 196 ASP A N 1
ATOM 1408 C CA . ASP A 1 196 ? -16.357 -3.283 23.064 1.00 83.12 196 ASP A CA 1
ATOM 1409 C C . ASP A 1 196 ? -14.918 -3.201 22.542 1.00 83.12 196 ASP A C 1
ATOM 1411 O O . ASP A 1 196 ? -14.692 -3.199 21.334 1.00 83.12 196 ASP A O 1
ATOM 1415 N N . ASN A 1 197 ? -13.934 -3.176 23.443 1.00 82.56 197 ASN A N 1
ATOM 1416 C CA . ASN A 1 197 ? -12.530 -3.067 23.056 1.00 82.56 197 ASN A CA 1
ATOM 1417 C C . ASN A 1 197 ? -12.034 -4.314 22.321 1.00 82.56 197 ASN A C 1
ATOM 1419 O O . ASN A 1 197 ? -11.242 -4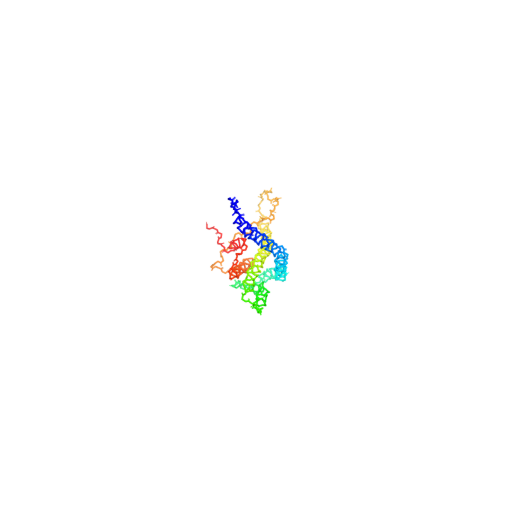.190 21.390 1.00 82.56 197 ASN A O 1
ATOM 1423 N N . ASP A 1 198 ? -12.546 -5.495 22.663 1.00 82.38 198 ASP A N 1
ATOM 1424 C CA . ASP A 1 198 ? -12.182 -6.737 21.982 1.00 82.38 198 ASP A CA 1
ATOM 1425 C C . ASP A 1 198 ? -12.809 -6.799 20.585 1.00 82.38 198 ASP A C 1
ATOM 1427 O O . ASP A 1 198 ? -12.169 -7.248 19.636 1.00 82.38 198 ASP A O 1
ATOM 1431 N N . LYS A 1 199 ? -14.024 -6.257 20.413 1.00 86.06 199 LYS A N 1
ATOM 1432 C CA . LYS A 1 199 ? -14.633 -6.073 19.083 1.00 86.06 199 LYS A CA 1
ATOM 1433 C C . LYS A 1 199 ? -13.805 -5.119 18.221 1.00 86.06 199 LYS A C 1
ATOM 1435 O O . LYS A 1 199 ? -13.593 -5.391 17.042 1.00 86.06 199 LYS A O 1
ATOM 1440 N N . ILE A 1 200 ? -13.300 -4.030 18.806 1.00 87.31 200 ILE A N 1
ATOM 1441 C CA . ILE A 1 200 ? -12.442 -3.070 18.101 1.00 87.31 200 ILE A CA 1
ATOM 1442 C C . ILE A 1 200 ? -11.114 -3.720 17.700 1.00 87.31 200 ILE A C 1
ATOM 1444 O O . ILE A 1 200 ? -10.737 -3.640 16.533 1.00 87.31 200 ILE A O 1
ATOM 1448 N N . ARG A 1 201 ? -10.429 -4.404 18.628 1.00 87.62 201 ARG A N 1
ATOM 1449 C CA . ARG A 1 201 ? -9.193 -5.155 18.341 1.00 87.62 201 ARG A CA 1
ATOM 1450 C C . ARG A 1 201 ? -9.403 -6.186 17.237 1.00 87.62 201 ARG A C 1
ATOM 1452 O O . ARG A 1 201 ? -8.575 -6.286 16.338 1.00 87.62 201 ARG A O 1
ATOM 1459 N N . ARG A 1 202 ? -10.538 -6.893 17.258 1.00 86.75 202 ARG A N 1
ATOM 1460 C CA . ARG A 1 202 ? -10.915 -7.848 16.210 1.00 86.75 202 ARG A CA 1
ATOM 1461 C C . ARG A 1 202 ? -11.094 -7.182 14.849 1.00 86.75 202 ARG A C 1
ATOM 1463 O O . ARG A 1 202 ? -10.605 -7.730 13.869 1.00 86.75 202 ARG A O 1
ATOM 1470 N N . GLN A 1 203 ? -11.745 -6.017 14.768 1.00 90.88 203 GLN A N 1
ATOM 1471 C CA . GLN A 1 203 ? -11.845 -5.287 13.496 1.00 90.88 203 GLN A CA 1
ATOM 1472 C C . GLN A 1 203 ? -10.467 -4.855 12.991 1.00 90.88 203 GLN A C 1
ATOM 1474 O O . GLN A 1 203 ? -10.181 -5.031 11.814 1.00 90.88 203 GLN A O 1
ATOM 1479 N N . VAL A 1 204 ? -9.611 -4.319 13.869 1.00 90.88 204 VAL A N 1
ATOM 1480 C CA . VAL A 1 204 ? -8.243 -3.923 13.497 1.00 90.88 204 VAL A CA 1
ATOM 1481 C C . VAL A 1 204 ? -7.468 -5.123 12.957 1.00 90.88 204 VAL A C 1
ATOM 1483 O O . VAL A 1 204 ? -6.852 -5.020 11.901 1.00 90.88 204 VAL A O 1
ATOM 1486 N N . TRP A 1 205 ? -7.551 -6.276 13.625 1.00 90.56 205 TRP A N 1
ATOM 1487 C CA . TRP A 1 205 ? -6.925 -7.505 13.144 1.00 90.56 205 TRP A CA 1
ATOM 1488 C C . TRP A 1 205 ? -7.461 -7.940 11.772 1.00 90.56 205 TRP A C 1
ATOM 1490 O O . TRP A 1 205 ? -6.661 -8.225 10.885 1.00 90.56 205 TRP A O 1
ATOM 1500 N N . LEU A 1 206 ? -8.785 -7.947 11.567 1.00 91.38 206 LEU A N 1
ATOM 1501 C CA . LEU A 1 206 ? -9.392 -8.286 10.271 1.00 91.38 206 LEU A CA 1
ATOM 1502 C C . LEU A 1 206 ? -8.901 -7.354 9.157 1.00 91.38 206 LEU A C 1
ATOM 1504 O O . LEU A 1 206 ? -8.576 -7.814 8.064 1.00 91.38 206 LEU A O 1
ATOM 1508 N N . ASP A 1 207 ? -8.819 -6.055 9.442 1.00 92.88 207 ASP A N 1
ATOM 1509 C CA . ASP A 1 207 ? -8.400 -5.053 8.466 1.00 92.88 207 ASP A CA 1
ATOM 1510 C C . ASP A 1 207 ? -6.918 -5.201 8.101 1.00 92.88 207 ASP A C 1
ATOM 1512 O O . ASP A 1 207 ? -6.555 -5.135 6.926 1.00 92.88 207 ASP A O 1
ATOM 1516 N N . VAL A 1 208 ? -6.062 -5.442 9.098 1.00 92.44 208 VAL A N 1
ATOM 1517 C CA . VAL A 1 208 ? -4.632 -5.719 8.905 1.00 92.44 208 VAL A CA 1
ATOM 1518 C C . VAL A 1 208 ? -4.433 -7.015 8.122 1.00 92.44 208 VAL A C 1
ATOM 1520 O O . VAL A 1 208 ? -3.645 -7.028 7.180 1.00 92.44 208 VAL A O 1
ATOM 1523 N N . ALA A 1 209 ? -5.154 -8.084 8.470 1.00 91.62 209 ALA A N 1
ATOM 1524 C CA . ALA A 1 209 ? -5.049 -9.379 7.802 1.00 91.62 209 ALA A CA 1
ATOM 1525 C C . ALA A 1 209 ? -5.434 -9.281 6.319 1.00 91.62 209 ALA A C 1
ATOM 1527 O O . ALA A 1 209 ? -4.700 -9.766 5.458 1.00 91.62 209 ALA A O 1
ATOM 1528 N N . GLU A 1 210 ? -6.534 -8.592 6.005 1.00 93.69 210 GLU A N 1
ATOM 1529 C CA . GLU A 1 210 ? -6.938 -8.365 4.616 1.00 93.69 210 GLU A CA 1
ATOM 1530 C C . GLU A 1 210 ? -5.949 -7.458 3.875 1.00 93.69 210 GLU A C 1
ATOM 1532 O O . GLU A 1 210 ? -5.608 -7.722 2.724 1.00 93.69 210 GLU A O 1
ATOM 1537 N N . THR A 1 211 ? -5.415 -6.431 4.541 1.00 94.25 211 THR A N 1
ATOM 1538 C CA . THR A 1 211 ? -4.376 -5.570 3.958 1.00 94.25 211 THR A CA 1
ATOM 1539 C C . THR A 1 211 ? -3.120 -6.381 3.621 1.00 94.25 211 THR A C 1
ATOM 1541 O O . THR A 1 211 ? -2.583 -6.249 2.524 1.00 94.25 211 THR A O 1
ATOM 1544 N N . ALA A 1 212 ? -2.671 -7.263 4.522 1.00 93.56 212 ALA A N 1
ATOM 1545 C CA . ALA A 1 212 ? -1.540 -8.162 4.279 1.00 93.56 212 ALA A CA 1
ATOM 1546 C C . ALA A 1 212 ? -1.803 -9.104 3.100 1.00 93.56 212 ALA A C 1
ATOM 1548 O O . ALA A 1 212 ? -0.923 -9.293 2.261 1.00 93.56 212 ALA A O 1
ATOM 1549 N N . ARG A 1 213 ? -3.018 -9.660 3.018 1.00 94.81 213 ARG A N 1
ATOM 1550 C CA . ARG A 1 213 ? -3.441 -10.531 1.918 1.00 94.81 213 ARG A CA 1
ATOM 1551 C C . ARG A 1 213 ? -3.331 -9.811 0.572 1.00 94.81 213 ARG A C 1
ATOM 1553 O O . ARG A 1 213 ? -2.689 -10.335 -0.331 1.00 94.81 213 ARG A O 1
ATOM 1560 N N . ILE A 1 214 ? -3.878 -8.598 0.461 1.00 94.19 214 ILE A N 1
ATOM 1561 C CA . ILE A 1 214 ? -3.819 -7.789 -0.770 1.00 94.19 214 ILE A CA 1
ATOM 1562 C C . ILE A 1 214 ? -2.368 -7.431 -1.130 1.00 94.19 214 ILE A C 1
ATOM 1564 O O . ILE A 1 214 ? -1.964 -7.546 -2.285 1.00 94.19 214 ILE A O 1
ATOM 1568 N N . ILE A 1 215 ? -1.544 -7.044 -0.151 1.00 94.19 215 ILE A N 1
ATOM 1569 C CA . ILE A 1 215 ? -0.118 -6.748 -0.376 1.00 94.19 215 ILE A CA 1
ATOM 1570 C C . ILE A 1 215 ? 0.621 -7.971 -0.938 1.00 94.19 215 ILE A C 1
ATOM 1572 O O . ILE A 1 215 ? 1.405 -7.840 -1.883 1.00 94.19 215 ILE A O 1
ATOM 1576 N N . ALA A 1 216 ? 0.339 -9.159 -0.401 1.00 92.88 216 ALA A N 1
ATOM 1577 C CA . ALA A 1 216 ? 0.913 -10.407 -0.888 1.00 92.88 216 ALA A CA 1
ATOM 1578 C C . ALA A 1 216 ? 0.447 -10.743 -2.317 1.00 92.88 216 ALA A C 1
ATOM 1580 O O . ALA A 1 216 ? 1.257 -11.199 -3.123 1.00 92.88 216 ALA A O 1
ATOM 1581 N N . GLU A 1 217 ? -0.812 -10.459 -2.677 1.00 93.25 217 GLU A N 1
ATOM 1582 C CA . GLU A 1 217 ? -1.312 -10.596 -4.059 1.00 93.25 217 GLU A CA 1
ATOM 1583 C C . GLU A 1 217 ? -0.561 -9.695 -5.049 1.00 93.25 217 GLU A C 1
ATOM 1585 O O . GLU A 1 217 ? -0.349 -10.069 -6.204 1.00 93.25 217 GLU A O 1
ATOM 1590 N N . HIS A 1 218 ? -0.094 -8.531 -4.594 1.00 91.12 218 HIS A N 1
ATOM 1591 C CA . HIS A 1 218 ? 0.765 -7.645 -5.380 1.00 91.12 218 HIS A CA 1
ATOM 1592 C C . HIS A 1 218 ? 2.244 -8.078 -5.412 1.00 91.12 218 HIS A C 1
ATOM 1594 O O . HIS A 1 218 ? 3.051 -7.421 -6.075 1.00 91.12 218 HIS A O 1
ATOM 1600 N N . GLY A 1 219 ? 2.605 -9.185 -4.751 1.00 90.25 219 GLY A N 1
ATOM 1601 C CA . GLY A 1 219 ? 3.970 -9.713 -4.689 1.00 90.25 219 GLY A CA 1
ATOM 1602 C C . GLY A 1 219 ? 4.897 -8.934 -3.752 1.00 90.25 219 GLY A C 1
ATOM 1603 O O . GLY A 1 219 ? 6.116 -9.060 -3.861 1.00 90.25 219 GLY A O 1
ATOM 1604 N N . ALA A 1 220 ? 4.340 -8.118 -2.856 1.00 90.62 220 ALA A N 1
ATOM 1605 C CA . ALA A 1 220 ? 5.085 -7.363 -1.859 1.00 90.62 220 ALA A CA 1
ATOM 1606 C C . ALA A 1 220 ? 4.973 -8.018 -0.472 1.00 90.62 220 ALA A C 1
ATOM 1608 O O . ALA A 1 220 ? 4.141 -8.894 -0.238 1.00 90.62 220 ALA A O 1
ATOM 1609 N N . GLN A 1 221 ? 5.837 -7.597 0.451 1.00 89.50 221 GLN A N 1
ATOM 1610 C CA . GLN A 1 221 ? 5.785 -8.029 1.847 1.00 89.50 221 GLN A CA 1
ATOM 1611 C C . GLN A 1 221 ? 5.131 -6.936 2.700 1.00 89.50 221 GLN A C 1
ATOM 1613 O O . GLN A 1 221 ? 5.487 -5.764 2.544 1.00 89.50 221 GLN A O 1
ATOM 1618 N N . PRO A 1 222 ? 4.180 -7.282 3.585 1.00 89.94 222 PRO A N 1
ATOM 1619 C CA . PRO A 1 222 ? 3.595 -6.317 4.504 1.00 89.94 222 PRO A CA 1
ATOM 1620 C C . PRO A 1 222 ? 4.633 -5.819 5.515 1.00 89.94 222 PRO A C 1
ATOM 1622 O O . PRO A 1 222 ? 5.647 -6.471 5.776 1.00 89.94 222 PRO A O 1
ATOM 1625 N N . HIS A 1 223 ? 4.365 -4.657 6.112 1.00 91.12 223 HIS A N 1
ATOM 1626 C CA . HIS A 1 223 ? 5.205 -4.107 7.171 1.00 91.12 223 HIS A CA 1
ATOM 1627 C C . HIS A 1 223 ? 5.364 -5.108 8.324 1.00 91.12 223 HIS A C 1
ATOM 1629 O O . HIS A 1 223 ? 4.394 -5.730 8.753 1.00 91.12 223 HIS A O 1
ATOM 1635 N N . HIS A 1 224 ? 6.576 -5.226 8.869 1.00 87.44 224 HIS A N 1
ATOM 1636 C CA . HIS A 1 224 ? 6.909 -6.194 9.922 1.00 87.44 224 HIS A CA 1
ATOM 1637 C C . HIS A 1 224 ? 6.022 -6.079 11.178 1.00 87.44 224 HIS A C 1
ATOM 1639 O O .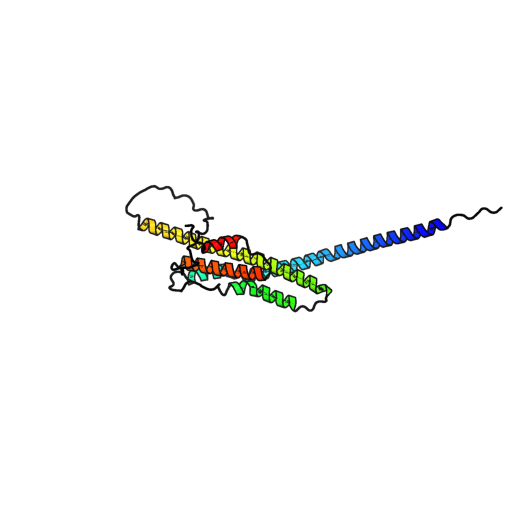 HIS A 1 224 ? 5.737 -7.084 11.825 1.00 87.44 224 HIS A O 1
ATOM 1645 N N . GLU A 1 225 ? 5.528 -4.877 11.495 1.00 85.88 225 GLU A N 1
ATOM 1646 C CA . GLU A 1 225 ? 4.590 -4.651 12.608 1.00 85.88 225 GLU A CA 1
ATOM 1647 C C . GLU A 1 225 ? 3.250 -5.381 12.442 1.00 85.88 225 GLU A C 1
ATOM 1649 O O . GLU A 1 225 ? 2.548 -5.587 13.429 1.00 85.88 225 GLU A O 1
ATOM 1654 N N . PHE A 1 226 ? 2.893 -5.838 11.236 1.00 86.12 226 PHE A N 1
ATOM 1655 C CA . PHE A 1 226 ? 1.672 -6.622 11.042 1.00 86.12 226 PHE A CA 1
ATOM 1656 C C . PHE A 1 226 ? 1.682 -7.912 11.872 1.00 86.12 226 PHE A C 1
ATOM 1658 O O . PHE A 1 226 ? 0.641 -8.305 12.398 1.00 86.12 226 PHE A O 1
ATOM 1665 N N . ALA A 1 227 ? 2.861 -8.506 12.086 1.00 82.38 227 ALA A N 1
ATOM 1666 C CA . ALA A 1 227 ? 3.025 -9.666 12.958 1.00 82.38 227 ALA A CA 1
ATOM 1667 C C . ALA A 1 227 ? 2.682 -9.353 14.427 1.00 82.38 227 ALA A C 1
ATOM 1669 O O . ALA A 1 227 ? 2.173 -10.211 15.147 1.00 82.38 227 ALA A O 1
ATOM 1670 N N . ALA A 1 228 ? 2.903 -8.115 14.882 1.00 79.50 228 ALA A N 1
ATOM 1671 C CA . ALA A 1 228 ? 2.518 -7.703 16.230 1.00 79.50 228 ALA A CA 1
ATOM 1672 C C . ALA A 1 228 ? 0.989 -7.646 16.388 1.00 79.50 228 ALA A C 1
ATOM 1674 O O . ALA A 1 228 ? 0.470 -7.929 17.467 1.00 79.50 228 ALA A O 1
ATOM 1675 N N . PHE A 1 229 ? 0.244 -7.360 15.315 1.00 81.75 229 PHE A N 1
ATOM 1676 C CA . PHE A 1 229 ? -1.220 -7.343 15.355 1.00 81.75 229 PHE A CA 1
ATOM 1677 C C . PHE A 1 229 ? -1.848 -8.742 15.377 1.00 81.75 229 PHE A C 1
ATOM 1679 O O . PHE A 1 229 ? -2.987 -8.876 15.818 1.00 81.75 229 PHE A O 1
ATOM 1686 N N . GLU A 1 230 ? -1.131 -9.804 14.998 1.00 71.12 230 GLU A N 1
ATOM 1687 C CA . GLU A 1 230 ? -1.613 -11.181 15.211 1.00 71.12 230 GLU A CA 1
ATOM 1688 C C . GLU A 1 230 ? -1.813 -11.495 16.700 1.00 71.12 230 GLU A C 1
ATOM 1690 O O . GLU A 1 230 ? -2.687 -12.285 17.070 1.00 71.12 230 GLU A O 1
ATOM 1695 N N . GLN A 1 231 ? -1.048 -10.824 17.566 1.00 68.19 231 GLN A N 1
ATOM 1696 C CA . GLN A 1 231 ? -1.151 -10.963 19.015 1.00 68.19 231 GLN A CA 1
ATOM 1697 C C . GLN A 1 231 ? -2.456 -10.378 19.571 1.00 68.19 231 GLN A C 1
ATOM 1699 O O . GLN A 1 231 ? -2.827 -10.723 20.687 1.00 68.19 231 GLN A O 1
ATOM 1704 N N . LEU A 1 232 ? -3.195 -9.560 18.803 1.00 68.94 232 LEU A N 1
ATOM 1705 C CA . LEU A 1 232 ? -4.507 -9.022 19.203 1.00 68.94 232 LEU A CA 1
ATOM 1706 C C . LEU A 1 232 ? -5.569 -10.107 19.411 1.00 68.94 232 LEU A C 1
ATOM 1708 O O . LEU A 1 232 ? -6.567 -9.858 20.087 1.00 68.94 232 LEU A O 1
ATOM 1712 N N . ILE A 1 233 ? -5.367 -11.281 18.810 1.00 63.97 233 ILE A N 1
ATOM 1713 C CA . ILE A 1 233 ? -6.287 -12.423 18.866 1.00 63.97 233 ILE A CA 1
ATOM 1714 C C . ILE A 1 233 ? -5.602 -13.711 19.345 1.00 63.97 233 ILE A C 1
ATOM 1716 O O . ILE A 1 233 ? -6.214 -14.780 19.303 1.00 63.97 233 ILE A O 1
ATOM 1720 N N . ALA A 1 234 ? -4.316 -13.648 19.702 1.00 50.97 234 ALA A N 1
ATOM 1721 C CA . ALA A 1 234 ? -3.603 -14.792 20.251 1.00 50.97 234 ALA A CA 1
ATOM 1722 C C . ALA A 1 234 ? -4.028 -14.986 21.714 1.00 50.97 234 ALA A C 1
ATOM 1724 O O . ALA A 1 234 ? -4.150 -13.990 22.426 1.00 50.97 234 ALA A O 1
ATOM 1725 N N . PRO A 1 235 ? -4.252 -16.229 22.176 1.00 43.44 235 PRO A N 1
ATOM 1726 C CA . PRO A 1 235 ? -4.525 -16.476 23.584 1.00 43.44 235 PRO A CA 1
ATOM 1727 C C . PRO A 1 235 ? -3.372 -15.925 24.432 1.00 43.44 235 PRO A C 1
ATOM 1729 O O . PRO A 1 235 ? -2.204 -16.200 24.141 1.00 43.44 235 PRO A O 1
ATOM 1732 N N . LEU A 1 236 ? -3.695 -15.166 25.488 1.00 40.31 236 LEU A N 1
ATOM 1733 C CA . LEU A 1 236 ? -2.779 -14.972 26.614 1.00 40.31 236 LEU A CA 1
ATOM 1734 C C . LEU A 1 236 ? -2.287 -16.362 27.012 1.00 40.31 236 LEU A C 1
ATOM 1736 O O . LEU A 1 236 ? -3.112 -17.226 27.307 1.00 40.31 236 LEU A O 1
ATOM 1740 N N . GLY A 1 237 ? -0.974 -16.579 26.918 1.00 39.03 237 GLY A N 1
ATOM 1741 C CA . GLY A 1 237 ? -0.352 -17.873 27.181 1.00 39.03 237 GLY A CA 1
ATOM 1742 C C . GLY A 1 237 ? -0.959 -18.544 28.412 1.00 39.03 237 GLY A C 1
ATOM 1743 O O . GLY A 1 237 ? -1.117 -17.906 29.453 1.00 39.03 237 GLY A O 1
ATOM 1744 N N . THR A 1 238 ? -1.345 -19.804 28.221 1.00 31.25 238 THR A N 1
ATOM 1745 C CA . THR A 1 238 ? -1.727 -20.759 29.268 1.00 31.25 238 THR A CA 1
ATOM 1746 C C . THR A 1 238 ? -0.718 -20.797 30.402 1.00 31.25 238 THR A C 1
ATOM 1748 O O . THR A 1 238 ? 0.491 -20.821 30.070 1.00 31.25 238 THR A O 1
#

Organism: NCBI:txid1286918

InterPro domains:
  IPR009316 COG complex component, COG2 [PTHR12961] (50-225)
  IPR024603 COG complex component, COG2, C-terminal [PF12022] (32-208)